Protein AF-A0A9D4ECA9-F1 (afdb_monomer)

Sequence (270 aa):
MLKNIEDVLLPEQITPADINNSLKQLLMSVNNKTAKPSSDHHESDVHDNELRKLNETIQVVRKEKQIRHSIQSQESDIKGILTDFMKSVSEQILELKYELKEHVKKTSAQMEELKDITCGLKKHHSLCCNDISSKMQDVAEESESVKTQMSVLNEELLKRFQSFTDSIKTQLSAITDHKKENHHSTQNKDQSSNNENTNDSSSVVSEIQKTPNKDQRSSQTVTRQTLIIGDSILKGINKSGLKTDVDVLTCPGKKLNEIQSNLSREIATK

pLDDT: mean 71.53, std 20.05, range [31.86, 96.69]

Radius of gyration: 63.11 Å; Cα contacts (8 Å, |Δi|>4): 39; chains: 1; bounding box: 116×64×186 Å

Solvent-accessible surface area (backbone atoms only — not comparable to full-atom values): 16676 Å² total; per-residue (Å²): 143,87,84,81,74,87,80,74,80,79,74,87,76,83,44,77,63,56,55,50,50,54,51,51,53,51,53,50,55,54,59,65,48,78,76,54,96,74,96,53,85,70,57,58,62,52,52,55,50,53,53,47,54,51,53,52,51,53,49,51,53,53,50,51,54,51,50,51,52,53,51,54,50,52,52,52,51,52,51,50,54,51,50,54,49,55,49,53,53,51,51,52,54,53,50,54,53,50,54,51,52,53,50,51,52,52,54,52,54,54,50,51,52,51,49,52,52,52,51,52,49,51,54,51,49,56,51,50,54,50,55,50,51,51,53,52,48,53,52,52,52,51,50,54,49,52,52,50,53,50,51,52,52,51,53,52,51,49,53,52,51,47,53,51,51,51,51,51,50,52,54,51,48,54,56,57,56,59,70,75,73,70,92,80,80,89,83,91,82,89,84,91,83,82,91,83,86,78,86,84,83,83,89,81,93,82,75,91,83,82,81,87,86,87,82,86,84,78,91,66,87,70,77,76,65,44,77,46,76,45,36,60,78,56,69,73,65,60,71,90,80,51,61,98,48,55,48,79,49,68,44,62,92,59,53,71,71,56,51,49,55,49,50,58,52,55,63,73,74,110

Foldseek 3Di:
DPDPPVPPDDDPDCDPVNLVVLVVVVVVVVVVPVVDDDDDPVVVVVVVVSVVVNVVVVVVVVVVVVVVVVVVVVVVVVVVVVVVVVVVVVVVVVVVVVVVVVVVVVVVVVVVVVVVVVVVVVVVVVVVVVVVVVVVVVVVVVVVVVVVVVVVVVVVVVVVVVVVVVVVVVVVVVVVVVVVPDDDDDDDDDDDDDDDDDDDDDDDDDDDDDDDDDDDDDPDPPLQQAEAEEEPVCVPVDCVPDDPSYHYDYDHPDDPVVVVVVVVVVVVVD

Secondary structure (DSSP, 8-state):
----STTS-------HHHHHHHHHHHHHHHHHHTTS----THHHHHHHHHHHHHHHHHHHHHHHHHHHHHHHHHHHHHHHHHHHHHHHHHHHHHHHHHHHHHHHHHHHHHHHHHHHHHHHHHHHHHHHHHHHHHHHHHHHHHHHHHHHHHHHHHHHHHHHHHHHHHHHHHHHHHHHHHTTS--------------------------------------------EEEEE-GGGGG--GGGS-TTEEEEE-TT--HHHHHHHHHHHHTT-

Organism: Dreissena polymorpha (NCBI:txid45954)

Structure (mmCIF, N/CA/C/O backbone):
data_AF-A0A9D4ECA9-F1
#
_entry.id   AF-A0A9D4ECA9-F1
#
loop_
_atom_site.group_PDB
_atom_site.id
_atom_site.type_symbol
_atom_site.label_atom_id
_atom_site.label_alt_id
_atom_site.label_comp_id
_atom_site.label_asym_id
_atom_site.label_entity_id
_atom_site.label_seq_id
_atom_site.pdbx_PDB_ins_code
_atom_site.Cartn_x
_atom_site.Cartn_y
_atom_site.Cartn_z
_atom_site.occupancy
_atom_site.B_iso_or_equiv
_atom_site.auth_seq_id
_atom_site.auth_comp_id
_atom_site.auth_asym_id
_atom_site.auth_atom_id
_atom_site.pdbx_PDB_model_num
ATOM 1 N N . MET A 1 1 ? 23.850 17.241 -18.148 1.00 37.25 1 MET A N 1
ATOM 2 C CA . MET A 1 1 ? 25.318 17.234 -18.335 1.00 37.25 1 MET A CA 1
ATOM 3 C C . MET A 1 1 ? 25.698 16.455 -19.603 1.00 37.25 1 MET A C 1
ATOM 5 O O . MET A 1 1 ? 26.448 15.498 -19.533 1.00 37.25 1 MET A O 1
ATOM 9 N N . LEU A 1 2 ? 25.179 16.853 -20.770 1.00 33.75 2 LEU A N 1
ATOM 10 C CA . LEU A 1 2 ? 25.482 16.238 -22.075 1.00 33.75 2 LEU A CA 1
ATOM 11 C C . LEU A 1 2 ? 25.689 17.363 -23.100 1.00 33.75 2 LEU A C 1
ATOM 13 O O . LEU A 1 2 ? 24.846 17.580 -23.961 1.00 33.75 2 LEU A O 1
ATOM 17 N N . LYS A 1 3 ? 26.737 18.174 -22.919 1.00 39.66 3 LYS A N 1
ATOM 18 C CA . LYS A 1 3 ? 27.060 19.272 -23.851 1.00 39.66 3 LYS A CA 1
ATOM 19 C C . LYS A 1 3 ? 28.503 19.293 -24.369 1.00 39.66 3 LYS A C 1
ATOM 21 O O . LYS A 1 3 ? 28.800 20.151 -25.177 1.00 39.66 3 LYS A O 1
ATOM 26 N N . ASN A 1 4 ? 29.370 18.350 -23.984 1.00 46.31 4 ASN A N 1
ATOM 27 C CA . ASN A 1 4 ? 30.813 18.458 -24.262 1.00 46.31 4 ASN A CA 1
ATOM 28 C C . ASN A 1 4 ? 31.424 17.210 -24.936 1.00 46.31 4 ASN A C 1
ATOM 30 O O . ASN A 1 4 ? 32.510 16.790 -24.553 1.00 46.31 4 ASN A O 1
ATOM 34 N N . ILE A 1 5 ? 30.742 16.585 -25.905 1.00 41.16 5 ILE A N 1
ATOM 35 C CA . ILE A 1 5 ? 31.336 15.491 -26.714 1.00 41.16 5 ILE A CA 1
ATOM 36 C C . ILE A 1 5 ? 31.587 15.920 -28.175 1.00 41.16 5 ILE A C 1
ATOM 38 O O . ILE A 1 5 ? 32.232 15.194 -28.918 1.00 41.16 5 ILE A O 1
ATOM 42 N N . GLU A 1 6 ? 31.173 17.119 -28.595 1.00 41.56 6 GLU A N 1
ATOM 43 C CA . GLU A 1 6 ? 31.450 17.605 -29.962 1.00 41.56 6 GLU A CA 1
ATOM 44 C C . GLU A 1 6 ? 32.871 18.172 -30.148 1.00 41.56 6 GLU A C 1
ATOM 46 O O . GLU A 1 6 ? 33.331 18.273 -31.280 1.00 41.56 6 GLU A O 1
ATOM 51 N N . ASP A 1 7 ? 33.611 18.445 -29.066 1.00 41.50 7 ASP A N 1
ATOM 52 C CA . ASP A 1 7 ? 34.921 19.121 -29.138 1.00 41.50 7 ASP A CA 1
ATOM 53 C C . ASP A 1 7 ? 36.144 18.190 -29.047 1.00 41.50 7 ASP A C 1
ATOM 55 O O . ASP A 1 7 ? 37.281 18.654 -28.942 1.00 41.50 7 ASP A O 1
ATOM 59 N N . VAL A 1 8 ? 35.963 16.867 -29.104 1.00 46.53 8 VAL A N 1
ATOM 60 C CA . VAL A 1 8 ? 37.098 15.930 -29.078 1.00 46.53 8 VAL A CA 1
ATOM 61 C C . VAL A 1 8 ? 37.392 15.414 -30.487 1.00 46.53 8 VAL A C 1
ATOM 63 O O . VAL A 1 8 ? 36.873 14.393 -30.921 1.00 46.53 8 VAL A O 1
ATOM 66 N N . LEU A 1 9 ? 38.314 16.128 -31.140 1.00 47.19 9 LEU A N 1
ATOM 67 C CA . LEU A 1 9 ? 39.194 15.668 -32.223 1.00 47.19 9 LEU A CA 1
ATOM 68 C C . LEU A 1 9 ? 38.518 15.297 -33.553 1.00 47.19 9 LEU A C 1
ATOM 70 O O . LEU A 1 9 ? 38.365 14.125 -33.893 1.00 47.19 9 LEU A O 1
ATOM 74 N N . LEU A 1 10 ? 38.291 16.304 -34.398 1.00 44.81 10 LEU A N 1
ATOM 75 C CA . LEU A 1 10 ? 38.355 16.106 -35.845 1.00 44.81 10 LEU A CA 1
ATOM 76 C C . LEU A 1 10 ? 39.687 16.689 -36.351 1.00 44.81 10 LEU A C 1
ATOM 78 O O . LEU A 1 10 ? 39.850 17.908 -36.303 1.00 44.81 10 LEU A O 1
ATOM 82 N N . PRO A 1 11 ? 40.659 15.872 -36.808 1.00 47.19 11 PRO A N 1
ATOM 83 C CA . PRO A 1 11 ? 41.730 16.395 -37.654 1.00 47.19 11 PRO A CA 1
ATOM 84 C C . PRO A 1 11 ? 41.100 17.056 -38.890 1.00 47.19 11 PRO A C 1
ATOM 86 O O . PRO A 1 11 ? 40.039 16.607 -39.332 1.00 47.19 11 PRO A O 1
ATOM 89 N N . GLU A 1 12 ? 41.718 18.124 -39.411 1.00 53.19 12 GLU A N 1
ATOM 90 C CA . GLU A 1 12 ? 41.262 18.837 -40.617 1.00 53.19 12 GLU A CA 1
ATOM 91 C C . GLU A 1 12 ? 40.792 17.836 -41.680 1.00 53.19 12 GLU A C 1
ATOM 93 O O . GLU A 1 12 ? 41.578 17.040 -42.199 1.00 53.19 12 GLU A O 1
ATOM 98 N N . GLN A 1 13 ? 39.483 17.824 -41.953 1.00 55.06 13 GLN A N 1
ATOM 99 C CA . GLN A 1 13 ? 38.905 16.923 -42.941 1.00 55.06 13 GLN A CA 1
ATOM 100 C C . GLN A 1 13 ? 39.405 17.345 -44.319 1.00 55.06 13 GLN A C 1
ATOM 102 O O . GLN A 1 13 ? 39.012 18.396 -44.822 1.00 55.06 13 GLN A O 1
ATOM 107 N N . ILE A 1 14 ? 40.229 16.505 -44.945 1.00 57.62 14 ILE A N 1
ATOM 108 C CA . ILE A 1 14 ? 40.553 16.636 -46.364 1.00 57.62 14 ILE A CA 1
ATOM 109 C C . ILE A 1 14 ? 39.245 16.434 -47.127 1.00 57.62 14 ILE A C 1
ATOM 111 O O . ILE A 1 14 ? 38.653 15.351 -47.121 1.00 57.62 14 ILE A O 1
ATOM 115 N N . THR A 1 15 ? 38.752 17.485 -47.771 1.00 68.00 15 THR A N 1
ATOM 116 C CA . THR A 1 15 ? 37.483 17.411 -48.484 1.00 68.00 15 THR A CA 1
ATOM 117 C C . THR A 1 15 ? 37.670 16.722 -49.841 1.00 68.00 15 THR A C 1
ATOM 119 O O . THR A 1 15 ? 38.749 16.767 -50.442 1.00 68.00 15 THR A O 1
ATOM 122 N N . PRO A 1 16 ? 36.609 16.126 -50.417 1.00 65.31 16 PRO A N 1
ATOM 123 C CA . PRO A 1 16 ? 36.640 15.664 -51.805 1.00 65.31 16 PRO A CA 1
ATOM 124 C C . PRO A 1 16 ? 37.035 16.768 -52.804 1.00 65.31 16 PRO A C 1
ATOM 126 O O . PRO A 1 16 ? 37.563 16.467 -53.875 1.00 65.31 16 PRO A O 1
ATOM 129 N N . ALA A 1 17 ? 36.796 18.039 -52.457 1.00 71.06 17 ALA A N 1
ATOM 130 C CA . ALA A 1 17 ? 37.211 19.188 -53.252 1.00 71.06 17 ALA A CA 1
ATOM 131 C C . ALA A 1 17 ? 38.733 19.400 -53.210 1.00 71.06 17 ALA A C 1
ATOM 133 O O . ALA A 1 17 ? 39.315 19.687 -54.255 1.00 71.06 17 ALA A O 1
ATOM 134 N N . ASP A 1 18 ? 39.380 19.177 -52.064 1.00 69.75 18 ASP A N 1
ATOM 135 C CA . ASP A 1 18 ? 40.839 19.284 -51.918 1.00 69.75 18 ASP A CA 1
ATOM 136 C C . ASP A 1 18 ? 41.555 18.230 -52.766 1.00 69.75 18 ASP A C 1
ATOM 138 O O . ASP A 1 18 ? 42.460 18.556 -53.531 1.00 69.75 18 ASP A O 1
ATOM 142 N N . ILE A 1 19 ? 41.063 16.986 -52.745 1.00 66.62 19 ILE A N 1
ATOM 143 C CA . ILE A 1 19 ? 41.585 15.897 -53.587 1.00 66.62 19 ILE A CA 1
ATOM 144 C C . ILE A 1 19 ? 41.421 16.237 -55.070 1.00 66.62 19 ILE A C 1
ATOM 146 O O . ILE A 1 19 ? 42.356 16.076 -55.853 1.00 66.62 19 ILE A O 1
ATOM 150 N N . ASN A 1 20 ? 40.241 16.720 -55.470 1.00 73.12 20 ASN A N 1
ATOM 151 C CA . ASN A 1 20 ? 39.958 17.075 -56.860 1.00 73.12 20 ASN A CA 1
ATOM 152 C C . ASN A 1 20 ? 40.825 18.256 -57.332 1.00 73.12 20 ASN A C 1
ATOM 154 O O . ASN A 1 20 ? 41.311 18.260 -58.462 1.00 73.12 20 ASN A O 1
ATOM 158 N N . ASN A 1 21 ? 41.078 19.232 -56.458 1.00 76.69 21 ASN A N 1
ATOM 159 C CA . ASN A 1 21 ? 41.967 20.352 -56.745 1.00 76.69 21 ASN A CA 1
ATOM 160 C C . ASN A 1 21 ? 43.426 19.899 -56.888 1.00 76.69 21 ASN A C 1
ATOM 162 O O . ASN A 1 21 ? 44.071 20.288 -57.863 1.00 76.69 21 ASN A O 1
ATOM 166 N N . SER A 1 22 ? 43.927 19.023 -56.010 1.00 73.31 22 SER A N 1
ATOM 167 C CA . SER A 1 22 ? 45.265 18.430 -56.154 1.00 73.31 22 SER A CA 1
ATOM 168 C C . SER A 1 22 ? 45.400 17.609 -57.444 1.00 73.31 22 SER A C 1
ATOM 170 O O . SER A 1 22 ? 46.413 17.707 -58.133 1.00 73.31 22 SER A O 1
ATOM 172 N N . LEU A 1 23 ? 44.360 16.858 -57.831 1.00 71.69 23 LEU A N 1
ATOM 173 C CA . LEU A 1 23 ? 44.335 16.080 -59.077 1.00 71.69 23 LEU A CA 1
ATOM 174 C C . LEU A 1 23 ? 44.341 16.980 -60.319 1.00 71.69 23 LEU A C 1
ATOM 176 O O . LEU A 1 23 ? 45.074 16.713 -61.271 1.00 71.69 23 LEU A O 1
ATOM 180 N N . LYS A 1 24 ? 43.568 18.074 -60.302 1.00 76.25 24 LYS A N 1
ATOM 181 C CA . LYS A 1 24 ? 43.560 19.078 -61.377 1.00 76.25 24 LYS A CA 1
ATOM 182 C C . LYS A 1 24 ? 44.907 19.780 -61.516 1.00 76.25 24 LYS A C 1
ATOM 184 O O . LYS A 1 24 ? 45.368 19.956 -62.640 1.00 76.25 24 LYS A O 1
ATOM 189 N N . GLN A 1 25 ? 45.543 20.157 -60.406 1.00 74.62 25 GLN A N 1
ATOM 190 C CA . GLN A 1 25 ? 46.870 20.780 -60.428 1.00 74.62 25 GLN A CA 1
ATOM 191 C C . GLN A 1 25 ? 47.927 19.835 -61.012 1.00 74.62 25 GLN A C 1
ATOM 193 O O . GLN A 1 25 ? 48.712 20.256 -61.860 1.00 74.62 25 GLN A O 1
ATOM 198 N N . LEU A 1 26 ? 47.894 18.551 -60.642 1.00 69.25 26 LEU A N 1
ATOM 199 C CA . LEU A 1 26 ? 48.799 17.541 -61.191 1.00 69.25 26 LEU A CA 1
ATOM 200 C C . LEU A 1 26 ? 48.569 17.322 -62.697 1.00 69.25 26 LEU A C 1
ATOM 202 O O . LEU A 1 26 ? 49.517 17.352 -63.477 1.00 69.25 26 LEU A O 1
ATOM 206 N N . LEU A 1 27 ? 47.311 17.181 -63.129 1.00 73.06 27 LEU A N 1
ATOM 207 C CA . LEU A 1 27 ? 46.951 17.048 -64.547 1.00 73.06 27 LEU A CA 1
ATOM 208 C C . LEU A 1 27 ? 47.387 18.262 -65.377 1.00 73.06 27 LEU A C 1
ATOM 210 O O . LEU A 1 27 ? 47.859 18.100 -66.501 1.00 73.06 27 LEU A O 1
ATOM 214 N N . MET A 1 28 ? 47.266 19.474 -64.829 1.00 71.06 28 MET A N 1
ATOM 215 C CA . MET A 1 28 ? 47.750 20.688 -65.491 1.00 71.06 28 MET A CA 1
ATOM 216 C C . MET A 1 28 ? 49.280 20.762 -65.548 1.00 71.06 28 MET A C 1
ATOM 218 O O . MET A 1 28 ? 49.817 21.197 -66.566 1.00 71.06 28 MET A O 1
ATOM 222 N N . SER A 1 29 ? 49.983 20.302 -64.508 1.00 67.88 29 SER A N 1
ATOM 223 C CA . SER A 1 29 ? 51.452 20.203 -64.496 1.00 67.88 29 SER A CA 1
ATOM 224 C C . SER A 1 29 ? 51.962 19.245 -65.582 1.00 67.88 29 SER A C 1
ATOM 226 O O . SER A 1 29 ? 52.847 19.600 -66.363 1.00 67.88 29 SER A O 1
ATOM 228 N N . VAL A 1 30 ? 51.333 18.070 -65.707 1.00 62.78 30 VAL A N 1
ATOM 229 C CA . VAL A 1 30 ? 51.677 17.059 -66.722 1.00 62.78 30 VAL A CA 1
ATOM 230 C C . VAL A 1 30 ? 51.367 17.558 -68.141 1.00 62.78 30 VAL A C 1
ATOM 232 O O . VAL A 1 30 ? 52.229 17.475 -69.016 1.00 62.78 30 VAL A O 1
ATOM 235 N N . ASN A 1 31 ? 50.190 18.157 -68.372 1.00 60.16 31 ASN A N 1
ATOM 236 C CA . ASN A 1 31 ? 49.808 18.662 -69.700 1.00 60.16 31 ASN A CA 1
ATOM 237 C C . ASN A 1 31 ? 50.658 19.855 -70.177 1.00 60.16 31 ASN A C 1
ATOM 239 O O . ASN A 1 31 ? 50.907 19.986 -71.377 1.00 60.16 31 ASN A O 1
ATOM 243 N N . ASN A 1 32 ? 51.128 20.720 -69.272 1.00 56.53 32 ASN A N 1
ATOM 244 C CA . ASN A 1 32 ? 51.963 21.868 -69.645 1.00 56.53 32 ASN A CA 1
ATOM 245 C C . ASN A 1 32 ? 53.391 21.471 -70.062 1.00 56.53 32 ASN A C 1
ATOM 247 O O . ASN A 1 32 ? 54.019 22.208 -70.823 1.00 56.53 32 ASN A O 1
ATOM 251 N N . LYS A 1 33 ? 53.904 20.314 -69.620 1.00 51.75 33 LYS A N 1
ATOM 252 C CA . LYS A 1 33 ? 55.248 19.831 -69.990 1.00 51.75 33 LYS A CA 1
ATOM 253 C C . LYS A 1 33 ? 55.274 18.922 -71.220 1.00 51.75 33 LYS A C 1
ATOM 255 O O . LYS A 1 33 ? 56.268 18.918 -71.937 1.00 51.75 33 LYS A O 1
ATOM 260 N N . THR A 1 34 ? 54.168 18.264 -71.579 1.00 51.19 34 THR A N 1
ATOM 261 C CA . THR A 1 34 ? 54.048 17.560 -72.877 1.00 51.19 34 THR A CA 1
ATOM 262 C C . THR A 1 34 ? 54.131 18.485 -74.100 1.00 51.19 34 THR A C 1
ATOM 264 O O . THR A 1 34 ? 54.261 18.007 -75.224 1.00 51.19 34 THR A O 1
ATOM 267 N N . ALA A 1 35 ? 54.097 19.808 -73.903 1.00 53.78 35 ALA A N 1
ATOM 268 C CA . ALA A 1 35 ? 54.248 20.804 -74.962 1.00 53.78 35 ALA A CA 1
ATOM 269 C C . ALA A 1 35 ? 55.712 21.212 -75.260 1.00 53.78 35 ALA A C 1
ATOM 271 O O . ALA A 1 35 ? 55.937 21.951 -76.220 1.00 53.78 35 ALA A O 1
ATOM 272 N N . LYS A 1 36 ? 56.718 20.748 -74.494 1.00 52.00 36 LYS A N 1
ATOM 273 C CA . LYS A 1 36 ? 58.150 20.979 -74.782 1.00 52.00 36 LYS A CA 1
ATOM 274 C C . LYS A 1 36 ? 59.016 19.813 -74.278 1.00 52.00 36 LYS A C 1
ATOM 276 O O . LYS A 1 36 ? 59.111 19.637 -73.069 1.00 52.00 36 LYS A O 1
ATOM 281 N N . PRO A 1 37 ? 59.701 19.055 -75.153 1.00 47.66 37 PRO A N 1
ATOM 282 C CA . PRO A 1 37 ? 60.640 18.037 -74.706 1.00 47.66 37 PRO A CA 1
ATOM 283 C C . PRO A 1 37 ? 61.961 18.706 -74.296 1.00 47.66 37 PRO A C 1
ATOM 285 O O . PRO A 1 37 ? 62.721 19.153 -75.155 1.00 47.66 37 PRO A O 1
ATOM 288 N N . SER A 1 38 ? 62.236 18.798 -72.994 1.00 50.81 38 SER A N 1
ATOM 289 C CA . SER A 1 38 ? 63.584 19.050 -72.466 1.00 50.81 38 SER A CA 1
ATOM 290 C C . SER A 1 38 ? 64.225 17.733 -72.040 1.00 50.81 38 SER A C 1
ATOM 292 O O . SER A 1 38 ? 63.622 16.936 -71.331 1.00 50.81 38 SER A O 1
ATOM 294 N N . SER A 1 39 ? 65.448 17.485 -72.508 1.00 52.16 39 SER A N 1
ATOM 295 C CA . SER A 1 39 ? 66.217 16.276 -72.220 1.00 52.16 39 SER A C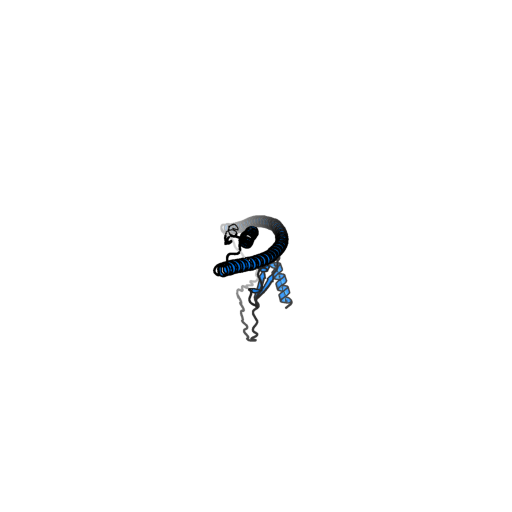A 1
ATOM 296 C C . SER A 1 39 ? 67.063 16.448 -70.954 1.00 52.16 39 SER A C 1
ATOM 298 O O . SER A 1 39 ? 68.275 16.604 -71.057 1.00 52.16 39 SER A O 1
ATOM 300 N N . ASP A 1 40 ? 66.457 16.411 -69.768 1.00 51.38 40 ASP A N 1
ATOM 301 C CA . ASP A 1 40 ? 67.217 16.407 -68.511 1.00 51.38 40 ASP A CA 1
ATOM 302 C C . ASP A 1 40 ? 66.790 15.243 -67.608 1.00 51.38 40 ASP A C 1
ATOM 304 O O . ASP A 1 40 ? 65.628 15.104 -67.225 1.00 51.38 40 ASP A O 1
ATOM 308 N N . HIS A 1 41 ? 67.759 14.408 -67.216 1.00 54.88 41 HIS A N 1
ATOM 309 C CA . HIS A 1 41 ? 67.579 13.279 -66.291 1.00 54.88 41 HIS A CA 1
ATOM 310 C C . HIS A 1 41 ? 67.067 13.680 -64.890 1.00 54.88 41 HIS A C 1
ATOM 312 O O . HIS A 1 41 ? 66.699 12.807 -64.114 1.00 54.88 41 HIS A O 1
ATOM 318 N N . HIS A 1 42 ? 66.969 14.976 -64.578 1.00 52.94 42 HIS A N 1
ATOM 319 C CA . HIS A 1 42 ? 66.373 15.481 -63.339 1.00 52.94 42 HIS A CA 1
ATOM 320 C C . HIS A 1 42 ? 64.834 15.514 -63.331 1.00 52.94 42 HIS A C 1
ATOM 322 O O . HIS A 1 42 ? 64.248 15.648 -62.258 1.00 52.94 42 HIS A O 1
ATOM 328 N N . GLU A 1 43 ? 64.151 15.379 -64.475 1.00 52.88 43 GLU A N 1
ATOM 329 C CA . GLU A 1 43 ? 62.677 15.412 -64.500 1.00 52.88 43 GLU A CA 1
ATOM 330 C C . GLU A 1 43 ? 62.030 14.085 -64.065 1.00 52.88 43 GLU A C 1
ATOM 332 O O . GLU A 1 43 ? 60.930 14.100 -63.512 1.00 52.88 43 GLU A O 1
ATOM 337 N N . SER A 1 44 ? 62.727 12.951 -64.216 1.00 58.72 44 SER A N 1
ATOM 338 C CA . SER A 1 44 ? 62.225 11.632 -63.790 1.00 58.72 44 SER A CA 1
ATOM 339 C C . SER A 1 44 ? 62.059 11.542 -62.268 1.00 58.72 44 SER A C 1
ATOM 341 O O . SER A 1 44 ? 61.013 11.113 -61.785 1.00 58.72 44 SER A O 1
ATOM 343 N N . ASP A 1 45 ? 63.042 12.034 -61.506 1.00 61.34 45 ASP A N 1
ATOM 344 C CA . ASP A 1 45 ? 63.029 11.981 -60.036 1.00 61.34 45 ASP A CA 1
ATOM 345 C C . ASP A 1 45 ? 61.918 12.850 -59.422 1.00 61.34 45 ASP A C 1
ATOM 347 O O . ASP A 1 45 ? 61.364 12.530 -58.366 1.00 61.34 45 ASP A O 1
ATOM 351 N N . VAL A 1 46 ? 61.563 13.956 -60.086 1.00 66.75 46 VAL A N 1
ATOM 352 C CA . VAL A 1 46 ? 60.470 14.838 -59.653 1.00 66.75 46 VAL A CA 1
ATOM 353 C C . VAL A 1 46 ? 59.116 14.164 -59.880 1.00 66.75 46 VAL A C 1
ATOM 355 O O . VAL A 1 46 ? 58.275 14.184 -58.981 1.00 66.75 46 VAL A O 1
ATOM 358 N N . HIS A 1 47 ? 58.923 13.507 -61.027 1.00 65.88 47 HIS A N 1
ATOM 359 C CA . HIS A 1 47 ? 57.695 12.765 -61.321 1.00 65.88 47 HIS A CA 1
ATOM 360 C C . HIS A 1 47 ? 57.504 11.554 -60.402 1.00 65.88 47 HIS A C 1
ATOM 362 O O . HIS A 1 47 ? 56.400 11.342 -59.896 1.00 65.88 47 HIS A O 1
ATOM 368 N N . ASP A 1 48 ? 58.573 10.817 -60.098 1.00 74.75 48 ASP A N 1
ATOM 369 C CA . ASP A 1 48 ? 58.518 9.702 -59.149 1.00 74.75 48 ASP A CA 1
ATOM 370 C C . ASP A 1 48 ? 58.185 10.172 -57.722 1.00 74.75 48 ASP A C 1
ATOM 372 O O . ASP A 1 48 ? 57.472 9.488 -56.979 1.00 74.75 48 ASP A O 1
ATOM 376 N N . ASN A 1 49 ? 58.637 11.368 -57.333 1.00 80.25 49 ASN A N 1
ATOM 377 C CA . ASN A 1 49 ? 58.305 11.969 -56.042 1.00 80.25 49 ASN A CA 1
ATOM 378 C C . ASN A 1 49 ? 56.845 12.465 -55.976 1.00 80.25 49 ASN A C 1
ATOM 380 O O . ASN A 1 49 ? 56.174 12.270 -54.962 1.00 80.25 49 ASN A O 1
ATOM 384 N N . GLU A 1 50 ? 56.320 13.073 -57.044 1.00 79.88 50 GLU A N 1
ATOM 385 C CA . GLU A 1 50 ? 54.906 13.476 -57.129 1.00 79.88 50 GLU A CA 1
ATOM 386 C C . GLU A 1 50 ? 53.963 12.264 -57.122 1.00 79.88 50 GLU A C 1
ATOM 388 O O . GLU A 1 50 ? 52.964 12.260 -56.396 1.00 79.88 50 GLU A O 1
ATOM 393 N N . LEU A 1 51 ? 54.312 11.197 -57.851 1.00 80.12 51 LEU A N 1
ATOM 394 C CA . LEU A 1 51 ? 53.574 9.930 -57.840 1.00 80.12 51 LEU A CA 1
ATOM 395 C C . LEU A 1 51 ? 53.583 9.274 -56.455 1.00 80.12 51 LEU A C 1
ATOM 397 O O . LEU A 1 51 ? 52.549 8.773 -56.003 1.00 80.12 51 LEU A O 1
ATOM 401 N N . ARG A 1 52 ? 54.718 9.317 -55.745 1.00 81.50 52 ARG A N 1
ATOM 402 C CA . ARG A 1 52 ? 54.821 8.823 -54.364 1.00 81.50 52 ARG A CA 1
ATOM 403 C C . ARG A 1 52 ? 53.897 9.593 -53.420 1.00 81.50 52 ARG A C 1
ATOM 405 O O . ARG A 1 52 ? 53.108 8.966 -52.716 1.00 81.50 52 ARG A O 1
ATOM 412 N N . LYS A 1 53 ? 53.920 10.929 -53.469 1.00 81.00 53 LYS A N 1
ATOM 413 C CA . LYS A 1 53 ? 53.042 11.794 -52.659 1.00 81.00 53 LYS A CA 1
ATOM 414 C C . LYS A 1 53 ? 51.559 11.578 -52.964 1.00 81.00 53 LYS A C 1
ATOM 416 O O . LYS A 1 53 ? 50.734 11.551 -52.048 1.00 81.00 53 LYS A O 1
ATOM 421 N N . LEU A 1 54 ? 51.203 11.385 -54.235 1.00 81.25 54 LEU A N 1
ATOM 422 C CA . LEU A 1 54 ? 49.831 11.062 -54.627 1.00 81.25 54 LEU A CA 1
ATOM 423 C C . LEU A 1 54 ? 49.398 9.706 -54.054 1.00 81.25 54 LEU A C 1
ATOM 425 O O . LEU A 1 54 ? 48.301 9.593 -53.508 1.00 81.25 54 LEU A O 1
ATOM 429 N N . ASN A 1 55 ? 50.258 8.688 -54.129 1.00 82.00 55 ASN A N 1
ATOM 430 C CA . ASN A 1 55 ? 49.965 7.370 -53.572 1.00 82.00 55 ASN A CA 1
ATOM 431 C C . ASN A 1 55 ? 49.815 7.412 -52.039 1.00 82.00 55 ASN A C 1
ATOM 433 O O . ASN A 1 55 ? 48.884 6.815 -51.501 1.00 82.00 55 ASN A O 1
ATOM 437 N N . GLU A 1 56 ? 50.670 8.163 -51.339 1.00 83.06 56 GLU A N 1
ATOM 438 C CA . GLU A 1 56 ? 50.550 8.410 -49.893 1.00 83.06 56 GLU A CA 1
ATOM 439 C C . GLU A 1 56 ? 49.221 9.098 -49.549 1.00 83.06 56 GLU A C 1
ATOM 441 O O . GLU A 1 56 ? 48.495 8.635 -48.666 1.00 83.06 56 GLU A O 1
ATOM 446 N N . THR A 1 57 ? 48.837 10.126 -50.311 1.00 83.81 57 THR A N 1
ATOM 447 C CA . THR A 1 57 ? 47.554 10.830 -50.144 1.00 83.81 57 THR A CA 1
ATOM 448 C C . THR A 1 57 ? 46.367 9.885 -50.352 1.00 83.81 57 THR A C 1
ATOM 450 O O . THR A 1 57 ? 45.453 9.833 -49.529 1.00 83.81 57 THR A O 1
ATOM 453 N N . ILE A 1 58 ? 46.393 9.064 -51.407 1.00 83.12 58 ILE A N 1
ATOM 454 C CA . ILE A 1 58 ? 45.353 8.059 -51.675 1.00 83.12 58 ILE A CA 1
ATOM 455 C C . ILE A 1 58 ? 45.253 7.051 -50.522 1.00 83.12 58 ILE A C 1
ATOM 457 O O . ILE A 1 58 ? 44.146 6.651 -50.151 1.00 83.12 58 ILE A O 1
ATOM 461 N N . GLN A 1 59 ? 46.378 6.629 -49.935 1.00 85.62 59 GLN A N 1
ATOM 462 C CA . GLN A 1 59 ? 46.358 5.724 -48.785 1.00 85.62 59 GLN A CA 1
ATOM 463 C C . GLN A 1 59 ? 45.747 6.366 -47.538 1.00 85.62 59 GLN A C 1
ATOM 465 O O . GLN A 1 59 ? 44.963 5.702 -46.856 1.00 85.62 59 GLN A O 1
ATOM 470 N N . VAL A 1 60 ? 46.055 7.635 -47.256 1.00 87.06 60 VAL A N 1
ATOM 471 C CA . VAL A 1 60 ? 45.437 8.382 -46.147 1.00 87.06 60 VAL A CA 1
ATOM 472 C C . VAL A 1 60 ? 43.922 8.450 -46.335 1.00 87.06 60 VAL A C 1
ATOM 474 O O . VAL A 1 60 ? 43.185 8.050 -45.437 1.00 87.06 60 VAL A O 1
ATOM 477 N N . VAL A 1 61 ? 43.450 8.819 -47.529 1.00 85.50 61 VAL A N 1
ATOM 478 C CA . VAL A 1 61 ? 42.011 8.892 -47.844 1.00 85.50 61 VAL A CA 1
ATOM 479 C C . VAL A 1 61 ? 41.325 7.528 -47.699 1.00 85.50 61 VAL A C 1
ATOM 481 O O . VAL A 1 61 ? 40.215 7.432 -47.170 1.00 85.50 61 VAL A O 1
ATOM 484 N N . ARG A 1 62 ? 41.977 6.435 -48.124 1.00 83.44 62 ARG A N 1
ATOM 485 C CA . ARG A 1 62 ? 41.446 5.071 -47.934 1.00 83.44 62 ARG A CA 1
ATOM 486 C C . ARG A 1 62 ? 41.312 4.712 -46.455 1.00 83.44 62 ARG A C 1
ATOM 488 O O . ARG A 1 62 ? 40.279 4.163 -46.072 1.00 83.44 62 ARG A O 1
ATOM 495 N N . LYS A 1 63 ? 42.320 5.028 -45.636 1.00 88.94 63 LYS A N 1
ATOM 496 C CA . LYS A 1 63 ? 42.278 4.802 -44.183 1.00 88.94 63 LYS A CA 1
ATOM 497 C C . LYS A 1 63 ? 41.196 5.652 -43.518 1.00 88.94 63 LYS A C 1
ATOM 499 O O . LYS A 1 63 ? 40.431 5.123 -42.721 1.00 88.94 63 LYS A O 1
ATOM 504 N N . GLU A 1 64 ? 41.062 6.922 -43.892 1.00 88.38 64 GLU A N 1
ATOM 505 C CA . GLU A 1 64 ? 40.014 7.799 -43.358 1.00 88.38 64 GLU A CA 1
ATOM 506 C C . GLU A 1 64 ? 38.612 7.269 -43.691 1.00 88.38 64 GLU A C 1
ATOM 508 O O . GLU A 1 64 ? 37.743 7.204 -42.821 1.00 88.38 64 GLU A O 1
ATOM 513 N N . LYS A 1 65 ? 38.396 6.791 -44.925 1.00 88.00 65 LYS A N 1
ATOM 514 C CA . LYS A 1 65 ? 37.129 6.158 -45.319 1.00 88.00 65 LYS A CA 1
ATOM 515 C C . LYS A 1 65 ? 36.818 4.915 -44.478 1.00 88.00 65 LYS A C 1
ATOM 517 O O . LYS A 1 65 ? 35.666 4.716 -44.094 1.00 88.00 65 LYS A O 1
ATOM 522 N N . GLN A 1 66 ? 37.822 4.087 -44.184 1.00 87.88 66 GLN A N 1
ATOM 523 C CA . GLN A 1 66 ? 37.658 2.912 -43.318 1.00 87.88 66 GLN A CA 1
ATOM 524 C C . GLN A 1 66 ? 37.307 3.309 -41.880 1.00 87.88 66 GLN A C 1
ATOM 526 O O . GLN A 1 66 ? 36.369 2.751 -41.314 1.00 87.88 66 GLN A O 1
ATOM 531 N N . ILE A 1 67 ? 37.999 4.305 -41.315 1.00 87.94 67 ILE A N 1
ATOM 532 C CA . ILE A 1 67 ? 37.714 4.831 -39.972 1.00 87.94 67 ILE A CA 1
ATOM 533 C C . ILE A 1 67 ? 36.283 5.372 -39.908 1.00 87.94 67 ILE A C 1
ATOM 535 O O . ILE A 1 67 ? 35.534 5.012 -39.004 1.00 87.94 67 ILE A O 1
ATOM 539 N N . ARG A 1 68 ? 35.861 6.163 -40.901 1.00 87.75 68 ARG A N 1
ATOM 540 C CA . ARG A 1 68 ? 34.505 6.723 -40.970 1.00 87.75 68 ARG A CA 1
ATOM 541 C C . ARG A 1 68 ? 33.430 5.636 -41.000 1.00 87.75 68 ARG A C 1
ATOM 543 O O . ARG A 1 68 ? 32.452 5.735 -40.268 1.00 87.75 68 ARG A O 1
ATOM 550 N N . HIS A 1 69 ? 33.622 4.585 -41.799 1.00 88.75 69 HIS A N 1
ATOM 551 C CA . HIS A 1 69 ? 32.706 3.441 -41.805 1.00 88.75 69 HIS A CA 1
ATOM 552 C C . HIS A 1 69 ? 32.687 2.698 -40.463 1.00 88.75 69 HIS A C 1
ATOM 554 O O . HIS A 1 69 ? 31.614 2.320 -39.999 1.00 88.75 69 HIS A O 1
ATOM 560 N N . SER A 1 70 ? 33.844 2.528 -39.815 1.00 91.94 70 SER A N 1
ATOM 561 C CA . SER A 1 70 ? 33.924 1.910 -38.487 1.00 91.94 70 SER A CA 1
ATOM 562 C C . SER A 1 70 ? 33.165 2.721 -37.432 1.00 91.94 70 SER A C 1
ATOM 564 O O . SER A 1 70 ? 32.417 2.139 -36.651 1.00 91.94 70 SER A O 1
ATOM 566 N N . ILE A 1 71 ? 33.311 4.052 -37.432 1.00 89.25 71 ILE A N 1
ATOM 567 C CA . ILE A 1 71 ? 32.590 4.952 -36.517 1.00 89.25 71 ILE A CA 1
ATOM 568 C C . ILE A 1 71 ? 31.081 4.855 -36.759 1.00 89.25 71 ILE A C 1
ATOM 570 O O . ILE A 1 71 ? 30.325 4.660 -35.815 1.00 89.25 71 ILE A O 1
ATOM 574 N N . GLN A 1 72 ? 30.633 4.904 -38.017 1.00 88.44 72 GLN A N 1
ATOM 575 C CA . GLN A 1 72 ? 29.210 4.777 -38.354 1.00 88.44 72 GLN A CA 1
ATOM 576 C C . GLN A 1 72 ? 28.609 3.441 -37.898 1.00 88.44 72 GLN A C 1
ATOM 578 O O . GLN A 1 72 ? 27.476 3.409 -37.418 1.00 88.44 72 GLN A O 1
ATOM 583 N N . SER A 1 73 ? 29.362 2.343 -38.027 1.00 91.62 73 SER A N 1
ATOM 584 C CA . SER A 1 73 ? 28.938 1.036 -37.515 1.00 91.62 73 SER A CA 1
ATOM 585 C C . SER A 1 73 ? 28.774 1.070 -35.996 1.00 91.62 73 SER A C 1
ATOM 587 O O . SER A 1 73 ? 27.721 0.697 -35.487 1.00 91.62 73 SER A O 1
ATOM 589 N N . GLN A 1 74 ? 29.771 1.592 -35.276 1.00 92.06 74 GLN A N 1
ATOM 590 C CA . GLN A 1 74 ? 29.727 1.703 -33.815 1.00 92.06 74 GLN A CA 1
ATOM 591 C C . GLN A 1 74 ? 28.592 2.616 -33.332 1.00 92.06 74 GLN A C 1
ATOM 593 O O . GLN A 1 74 ? 27.929 2.303 -32.348 1.00 92.06 74 GLN A O 1
ATOM 598 N N . GLU A 1 75 ? 28.318 3.720 -34.029 1.00 89.88 75 GLU A N 1
ATOM 599 C CA . GLU A 1 75 ? 27.174 4.586 -33.728 1.00 89.88 75 GLU A CA 1
ATOM 600 C C . GLU A 1 75 ? 25.840 3.850 -33.874 1.00 89.88 75 GLU A C 1
ATOM 602 O O . GLU A 1 75 ? 24.931 4.061 -33.069 1.00 89.88 75 GLU A O 1
ATOM 607 N N . SER A 1 76 ? 25.707 2.997 -34.894 1.00 90.06 76 SER A N 1
ATOM 608 C CA . SER A 1 76 ? 24.516 2.168 -35.081 1.00 90.06 76 SER A CA 1
ATOM 609 C C . SER A 1 76 ? 24.352 1.171 -33.934 1.00 90.06 76 SER A C 1
ATOM 611 O O . SER A 1 76 ? 23.257 1.058 -33.379 1.00 90.06 76 SER A O 1
ATOM 613 N N . ASP A 1 77 ? 25.436 0.507 -33.530 1.00 90.44 77 ASP A N 1
ATOM 614 C CA . ASP A 1 77 ? 25.426 -0.454 -32.422 1.00 90.44 77 ASP A CA 1
ATOM 615 C C . ASP A 1 77 ? 25.051 0.225 -31.095 1.00 90.44 77 ASP A C 1
ATOM 617 O O 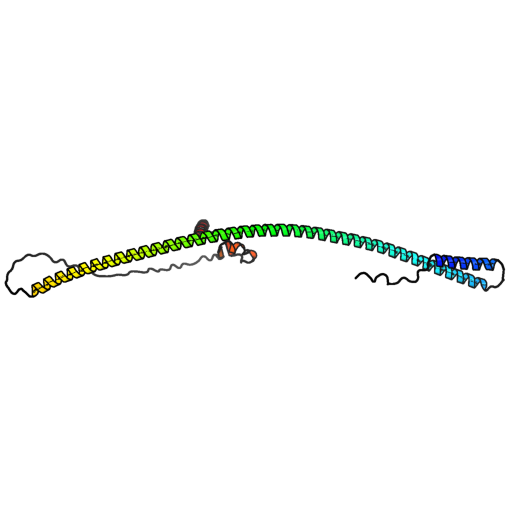. ASP A 1 77 ? 24.174 -0.248 -30.370 1.00 90.44 77 ASP A O 1
ATOM 621 N N . ILE A 1 78 ? 25.643 1.390 -30.803 1.00 92.31 78 ILE A N 1
ATOM 622 C CA . ILE A 1 78 ? 25.334 2.184 -29.604 1.00 92.31 78 ILE A CA 1
ATOM 623 C C . ILE A 1 78 ? 23.866 2.629 -29.606 1.00 92.31 78 ILE A C 1
ATOM 625 O O . ILE A 1 78 ? 23.202 2.549 -28.571 1.00 92.31 78 ILE A O 1
ATOM 629 N N . LYS A 1 79 ? 23.332 3.073 -30.753 1.00 92.81 79 LYS A N 1
ATOM 630 C CA . LYS A 1 79 ? 21.911 3.440 -30.882 1.00 92.81 79 LYS A CA 1
ATOM 631 C C . LYS A 1 79 ? 20.990 2.248 -30.622 1.00 92.81 79 LYS A C 1
ATOM 633 O O . LYS A 1 79 ? 19.966 2.424 -29.959 1.00 92.81 79 LYS A O 1
ATOM 638 N N . GLY A 1 80 ? 21.354 1.057 -31.099 1.00 93.19 80 GLY A N 1
ATOM 639 C CA . GLY A 1 80 ? 20.630 -0.186 -30.821 1.00 93.19 80 GLY A CA 1
ATOM 640 C C . GLY A 1 80 ? 20.591 -0.497 -29.326 1.00 93.19 80 GLY A C 1
ATOM 641 O O . GLY A 1 80 ? 19.512 -0.566 -28.741 1.00 93.19 80 GLY A O 1
ATOM 642 N N . ILE A 1 81 ? 21.763 -0.550 -28.685 1.00 93.44 81 ILE A N 1
ATOM 643 C CA . ILE A 1 81 ? 21.890 -0.817 -27.242 1.00 93.44 81 ILE A CA 1
ATOM 644 C C . ILE A 1 81 ? 21.097 0.203 -26.417 1.00 93.44 81 ILE A C 1
ATOM 646 O O . ILE A 1 81 ? 20.383 -0.171 -25.487 1.00 93.44 81 ILE A O 1
ATOM 650 N N . LEU A 1 82 ? 21.198 1.493 -26.750 1.00 91.44 82 LEU A N 1
ATOM 651 C CA . LEU A 1 82 ? 20.475 2.542 -26.035 1.00 91.44 82 LEU A CA 1
ATOM 652 C C . LEU A 1 82 ? 18.957 2.379 -26.180 1.00 91.44 82 LEU A C 1
ATOM 654 O O . LEU A 1 82 ? 18.225 2.581 -25.213 1.00 91.44 82 LEU A O 1
ATOM 658 N N . THR A 1 83 ? 18.484 1.992 -27.365 1.00 92.38 83 THR A N 1
ATOM 659 C CA . THR A 1 83 ? 17.058 1.746 -27.620 1.00 92.38 83 THR A CA 1
ATOM 660 C C . THR A 1 83 ? 16.547 0.579 -26.778 1.00 92.38 83 THR A C 1
ATOM 662 O O . THR A 1 83 ? 15.529 0.718 -26.096 1.00 92.38 83 THR A O 1
ATOM 665 N N . ASP A 1 84 ? 17.279 -0.535 -26.755 1.00 92.62 84 ASP A N 1
ATOM 666 C CA . ASP A 1 84 ? 16.913 -1.719 -25.973 1.00 92.62 84 ASP A CA 1
ATOM 667 C C . ASP A 1 84 ? 16.947 -1.442 -24.465 1.00 92.62 84 ASP A C 1
ATOM 669 O O . ASP A 1 84 ? 16.033 -1.833 -23.735 1.00 92.62 84 ASP A O 1
ATOM 673 N N . PHE A 1 85 ? 17.950 -0.696 -23.994 1.00 94.00 85 PHE A N 1
ATOM 674 C CA . PHE A 1 85 ? 18.035 -0.266 -22.600 1.00 94.00 85 PHE A CA 1
ATOM 675 C C . PHE A 1 85 ? 16.842 0.612 -22.204 1.00 94.00 85 PHE A C 1
ATOM 677 O O . PHE A 1 85 ? 16.176 0.338 -21.205 1.00 94.00 85 PHE A O 1
ATOM 684 N N . MET A 1 86 ? 16.530 1.640 -22.999 1.00 93.56 86 MET A N 1
ATOM 685 C CA . MET A 1 86 ? 15.405 2.540 -22.722 1.00 93.56 86 MET A CA 1
ATOM 686 C C . MET A 1 86 ? 14.064 1.802 -22.739 1.00 93.56 86 MET A C 1
ATOM 688 O O . MET A 1 86 ? 13.185 2.105 -21.926 1.00 93.56 86 MET A O 1
ATOM 692 N N . LYS A 1 87 ? 13.909 0.809 -23.622 1.00 93.50 87 LYS A N 1
ATOM 693 C CA . LYS A 1 87 ? 12.735 -0.065 -23.653 1.00 93.50 87 LYS A CA 1
ATOM 694 C C . LYS A 1 87 ? 12.629 -0.904 -22.377 1.00 93.50 87 LYS A C 1
ATOM 696 O O . LYS A 1 87 ? 11.590 -0.857 -21.724 1.00 93.50 87 LYS A O 1
ATOM 701 N N . SER A 1 88 ? 13.708 -1.578 -21.978 1.00 95.38 88 SER A N 1
ATOM 702 C CA . SER A 1 88 ? 13.754 -2.396 -20.757 1.00 95.38 88 SER A CA 1
ATOM 703 C C . SER A 1 88 ? 1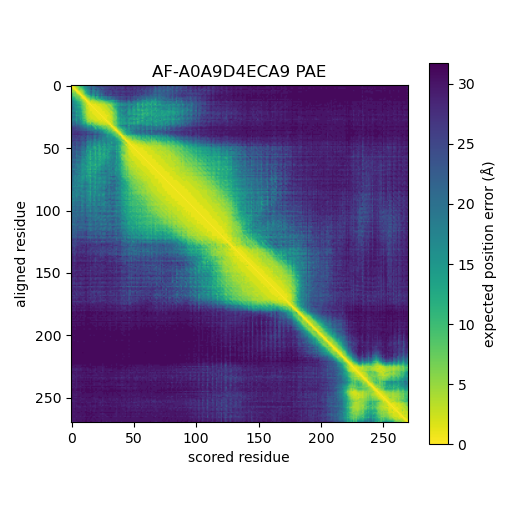3.437 -1.583 -19.496 1.00 95.38 88 SER A C 1
ATOM 705 O O . SER A 1 88 ? 12.603 -1.983 -18.685 1.00 95.38 88 SER A O 1
ATOM 707 N N . VAL A 1 89 ? 14.019 -0.385 -19.356 1.00 93.12 89 VAL A N 1
ATOM 708 C CA . VAL A 1 89 ? 13.713 0.524 -18.237 1.00 93.12 89 VAL A CA 1
ATOM 709 C C . VAL A 1 89 ? 12.242 0.949 -18.252 1.00 93.12 89 VAL A C 1
ATOM 711 O O . VAL A 1 89 ? 11.603 0.994 -17.203 1.00 93.12 89 VAL A O 1
ATOM 714 N N . SER A 1 90 ? 11.678 1.234 -19.429 1.00 93.75 90 SER A N 1
ATOM 715 C CA . SER A 1 90 ? 10.268 1.625 -19.555 1.00 93.75 90 SER A CA 1
ATOM 716 C C . SER A 1 90 ? 9.314 0.496 -19.150 1.00 93.75 90 SER A C 1
ATOM 718 O O . SER A 1 90 ? 8.313 0.755 -18.481 1.00 93.75 90 SER A O 1
ATOM 720 N N . GLU A 1 91 ? 9.632 -0.747 -19.517 1.00 94.25 91 GLU A N 1
ATOM 721 C CA . GLU A 1 91 ? 8.867 -1.940 -19.134 1.00 94.25 91 GLU A CA 1
ATOM 722 C C . GLU A 1 91 ? 8.909 -2.161 -17.613 1.00 94.25 91 GLU A C 1
ATOM 724 O O . GLU A 1 91 ? 7.854 -2.298 -16.991 1.00 94.25 91 GLU A O 1
ATOM 729 N N . GLN A 1 92 ? 10.089 -2.063 -16.991 1.00 94.62 92 GLN A N 1
ATOM 730 C CA . GLN A 1 92 ? 10.236 -2.176 -15.532 1.00 94.62 92 GLN A CA 1
ATOM 731 C C . GLN A 1 92 ? 9.481 -1.073 -14.773 1.00 94.62 92 GLN A C 1
ATOM 733 O O . GLN A 1 92 ? 8.830 -1.336 -13.762 1.00 94.62 92 GLN A O 1
ATOM 738 N N . ILE A 1 93 ? 9.519 0.175 -15.259 1.00 93.50 93 ILE A N 1
ATOM 739 C CA . ILE A 1 93 ? 8.759 1.285 -14.658 1.00 93.50 93 ILE A CA 1
ATOM 740 C C . ILE A 1 93 ? 7.250 1.014 -14.728 1.00 93.50 93 ILE A C 1
ATOM 742 O O . ILE A 1 93 ? 6.518 1.339 -13.787 1.00 93.50 93 ILE A O 1
ATOM 746 N N . LEU A 1 94 ? 6.766 0.440 -15.832 1.00 93.88 94 LEU A N 1
ATOM 747 C CA . LEU A 1 94 ? 5.350 0.125 -16.002 1.00 93.88 94 LEU A CA 1
ATOM 748 C C . LEU A 1 94 ? 4.896 -0.979 -15.038 1.00 93.88 94 LEU A C 1
ATOM 750 O O . LEU A 1 94 ? 3.830 -0.844 -14.431 1.00 93.88 94 LEU A O 1
ATOM 754 N N . GLU A 1 95 ? 5.708 -2.022 -14.869 1.00 95.50 95 GLU A N 1
ATOM 755 C CA . GLU A 1 95 ? 5.462 -3.116 -13.923 1.00 95.50 95 GLU A CA 1
ATOM 756 C C . GLU A 1 95 ? 5.411 -2.602 -12.477 1.00 95.50 95 GLU A C 1
ATOM 758 O O . GLU A 1 95 ? 4.390 -2.761 -11.804 1.00 95.50 95 GLU A O 1
ATOM 763 N N . LEU A 1 96 ? 6.425 -1.842 -12.045 1.00 91.75 96 LEU A N 1
ATOM 764 C CA . LEU A 1 96 ? 6.459 -1.223 -10.713 1.00 91.75 96 LEU A CA 1
ATOM 765 C C . LEU A 1 96 ? 5.247 -0.318 -10.453 1.00 91.75 96 LEU A C 1
ATOM 767 O O . LEU A 1 96 ? 4.685 -0.297 -9.356 1.00 91.75 96 LEU A O 1
ATOM 771 N N . LYS A 1 97 ? 4.805 0.436 -11.466 1.00 93.88 97 LYS A N 1
ATOM 772 C CA . LYS A 1 97 ? 3.611 1.284 -11.359 1.00 93.88 97 LYS A CA 1
ATOM 773 C C . LYS A 1 97 ? 2.342 0.455 -11.142 1.00 93.88 97 LYS A C 1
ATOM 775 O O . LYS A 1 97 ? 1.447 0.901 -10.418 1.00 93.88 97 LYS A O 1
ATOM 780 N N . TYR A 1 98 ? 2.240 -0.714 -11.772 1.00 94.38 98 TYR A N 1
ATOM 781 C CA . TYR A 1 98 ? 1.108 -1.618 -11.590 1.00 94.38 98 TYR A CA 1
ATOM 782 C C . TYR A 1 98 ? 1.106 -2.232 -10.187 1.00 94.38 98 TYR A C 1
ATOM 784 O O . TYR A 1 98 ? 0.093 -2.151 -9.490 1.00 94.38 98 TYR A O 1
ATOM 792 N N . GLU A 1 99 ? 2.247 -2.753 -9.734 1.00 93.75 99 GLU A N 1
ATOM 793 C CA . GLU A 1 99 ? 2.400 -3.314 -8.387 1.00 93.75 99 GLU A CA 1
ATOM 794 C C . GLU A 1 99 ? 2.069 -2.288 -7.298 1.00 93.75 99 GLU A C 1
ATOM 796 O O . GLU A 1 99 ? 1.291 -2.570 -6.383 1.00 93.75 99 GLU A O 1
ATOM 801 N N . LEU A 1 100 ? 2.580 -1.058 -7.433 1.00 90.75 100 LEU A N 1
ATOM 802 C CA . LEU A 1 100 ? 2.284 0.029 -6.503 1.00 90.75 100 LEU A CA 1
ATOM 803 C C . LEU A 1 100 ? 0.782 0.343 -6.464 1.00 90.75 100 LEU A C 1
ATOM 805 O O . LEU A 1 100 ? 0.220 0.553 -5.388 1.00 90.75 100 LEU A O 1
ATOM 809 N N . LYS A 1 101 ? 0.109 0.349 -7.621 1.00 93.25 101 LYS A N 1
ATOM 810 C CA . LYS A 1 101 ? -1.338 0.591 -7.703 1.00 93.25 101 LYS A CA 1
ATOM 811 C C . LYS A 1 101 ? -2.135 -0.497 -6.982 1.00 93.25 101 LYS A C 1
ATOM 813 O O . LYS A 1 101 ? -3.089 -0.170 -6.276 1.00 93.25 101 LYS A O 1
ATOM 818 N N . GLU A 1 102 ? -1.758 -1.764 -7.133 1.00 96.69 102 GLU A N 1
ATOM 819 C CA . GLU A 1 102 ? -2.405 -2.875 -6.424 1.00 96.69 102 GLU A CA 1
ATOM 820 C C . GLU A 1 102 ? -2.140 -2.825 -4.915 1.00 96.69 102 GLU A C 1
ATOM 822 O O . GLU A 1 102 ? -3.066 -2.997 -4.118 1.00 96.69 102 GLU A O 1
ATOM 827 N N . HIS A 1 103 ? -0.916 -2.483 -4.502 1.00 92.25 103 HIS A N 1
ATOM 828 C CA . HIS A 1 103 ? -0.595 -2.306 -3.089 1.00 92.25 103 HIS A CA 1
ATOM 829 C C . HIS A 1 103 ? -1.430 -1.186 -2.454 1.00 92.25 103 HIS A C 1
ATOM 831 O O . HIS A 1 103 ? -2.042 -1.389 -1.406 1.00 92.25 103 HIS A O 1
ATOM 837 N N . VAL A 1 104 ? -1.530 -0.024 -3.111 1.00 91.69 104 VAL A N 1
ATOM 838 C CA . VAL A 1 104 ? -2.352 1.103 -2.636 1.00 91.69 104 VAL A CA 1
ATOM 839 C C . VAL A 1 104 ? -3.820 0.701 -2.484 1.00 91.69 104 VAL A C 1
ATOM 841 O O . VAL A 1 104 ? -4.430 1.015 -1.461 1.00 91.69 104 VAL A O 1
ATOM 844 N N . LYS A 1 105 ? -4.392 -0.039 -3.446 1.00 93.56 105 LYS A N 1
ATOM 845 C CA . LYS A 1 105 ? -5.768 -0.555 -3.331 1.00 93.56 105 LYS A CA 1
ATOM 846 C C . LYS A 1 105 ? -5.935 -1.459 -2.111 1.00 93.56 105 LYS A C 1
ATOM 848 O O . LYS A 1 105 ? -6.883 -1.277 -1.349 1.00 93.56 105 LYS A O 1
ATOM 853 N N . LYS A 1 106 ? -5.011 -2.403 -1.902 1.00 93.81 106 LYS A N 1
ATOM 854 C CA . LYS A 1 106 ? -5.049 -3.329 -0.762 1.00 93.81 106 LYS A CA 1
ATOM 855 C C . LYS A 1 106 ? -4.957 -2.588 0.571 1.00 93.81 106 LYS A C 1
ATOM 857 O O . LYS A 1 106 ? -5.768 -2.837 1.458 1.00 93.81 106 LYS A O 1
ATOM 862 N N . THR A 1 107 ? -4.018 -1.652 0.700 1.00 89.75 107 THR A N 1
ATOM 863 C CA . THR A 1 107 ? -3.866 -0.835 1.912 1.00 89.75 107 THR A CA 1
ATOM 864 C C . THR A 1 107 ? -5.104 0.025 2.168 1.00 89.75 107 THR A C 1
ATOM 866 O O . THR A 1 107 ? -5.547 0.128 3.308 1.00 89.75 107 THR A O 1
ATOM 869 N N . SER A 1 108 ? -5.713 0.594 1.123 1.00 93.88 108 SER A N 1
ATOM 870 C CA . SER A 1 108 ? -6.956 1.361 1.263 1.00 93.88 108 SER A CA 1
ATOM 871 C C . SER A 1 108 ? -8.117 0.497 1.760 1.00 93.88 108 SER A C 1
ATOM 873 O O . SER A 1 108 ? -8.867 0.942 2.624 1.00 93.88 108 SER A O 1
ATOM 875 N N . ALA A 1 109 ? -8.258 -0.733 1.257 1.00 92.19 109 ALA A N 1
ATOM 876 C CA . ALA A 1 109 ? -9.295 -1.660 1.712 1.00 92.19 109 ALA A CA 1
ATOM 877 C C . ALA A 1 109 ? -9.099 -2.058 3.185 1.00 92.19 109 ALA A C 1
ATOM 879 O O . ALA A 1 109 ? -10.042 -2.014 3.969 1.00 92.19 109 ALA A O 1
ATOM 880 N N . GLN A 1 110 ? -7.858 -2.362 3.580 1.00 93.81 110 GLN A N 1
ATOM 881 C CA . GLN A 1 110 ? -7.513 -2.663 4.974 1.00 93.81 110 GLN A CA 1
ATOM 882 C C . GLN A 1 110 ? -7.774 -1.474 5.911 1.00 93.81 110 GLN A C 1
ATOM 884 O O . GLN A 1 110 ? -8.180 -1.662 7.056 1.00 93.81 110 GLN A O 1
ATOM 889 N N . MET A 1 111 ? -7.556 -0.245 5.437 1.00 93.75 111 MET A N 1
ATOM 890 C CA . MET A 1 111 ? -7.828 0.960 6.218 1.00 93.75 111 MET A CA 1
ATOM 891 C C . MET A 1 111 ? -9.330 1.166 6.459 1.00 93.75 111 MET A C 1
ATOM 893 O O . MET A 1 111 ? -9.709 1.566 7.558 1.00 93.75 111 MET A O 1
ATOM 897 N N . GLU A 1 112 ? -10.184 0.891 5.470 1.00 92.25 112 GLU A N 1
ATOM 898 C CA . GLU A 1 112 ? -11.641 0.939 5.664 1.00 92.25 112 GLU A CA 1
ATOM 899 C C . GLU A 1 112 ? -12.120 -0.147 6.635 1.00 92.25 112 GLU A C 1
ATOM 901 O O . GLU A 1 112 ? -12.848 0.161 7.574 1.00 92.25 112 GLU A O 1
ATOM 906 N N . GLU A 1 113 ? -11.610 -1.377 6.523 1.00 92.88 113 GLU A N 1
ATOM 907 C CA . GLU A 1 113 ? -11.918 -2.444 7.489 1.00 92.88 113 GLU A CA 1
ATOM 908 C C . GLU A 1 113 ? -11.522 -2.045 8.925 1.00 92.88 113 GLU A C 1
ATOM 910 O O . GLU A 1 113 ? -12.277 -2.245 9.879 1.00 92.88 113 GLU A O 1
ATOM 915 N N . LEU A 1 114 ? -10.363 -1.400 9.098 1.00 92.56 114 LEU A N 1
ATOM 916 C CA . LEU A 1 114 ? -9.926 -0.908 10.404 1.00 92.56 114 LEU A CA 1
ATOM 917 C C . LEU A 1 114 ? -10.825 0.219 10.940 1.00 92.56 114 LEU A C 1
ATOM 919 O O . LEU A 1 114 ? -11.079 0.282 12.150 1.00 92.56 114 LEU A O 1
ATOM 923 N N . LYS A 1 115 ? -11.315 1.111 10.071 1.00 93.31 115 LYS A N 1
ATOM 924 C CA . LYS A 1 115 ? -12.285 2.148 10.458 1.00 93.31 115 LYS A CA 1
ATOM 925 C C . LYS A 1 115 ? -13.594 1.522 10.929 1.00 93.31 115 LYS A C 1
ATOM 927 O O . LYS A 1 115 ? -14.099 1.937 11.974 1.00 93.31 115 LYS A O 1
ATOM 932 N N . ASP A 1 116 ? -14.086 0.504 10.230 1.00 91.50 116 ASP A N 1
ATOM 933 C CA . ASP A 1 116 ? -15.300 -0.224 10.605 1.00 91.50 116 ASP A CA 1
ATOM 934 C C . ASP A 1 116 ? -15.142 -0.913 11.964 1.00 91.50 116 ASP A C 1
ATOM 936 O O . ASP A 1 116 ? -15.984 -0.740 12.851 1.00 91.50 116 ASP A O 1
ATOM 940 N N . ILE A 1 117 ? -14.015 -1.602 12.186 1.00 90.75 117 ILE A N 1
ATOM 941 C CA . ILE A 1 117 ? -13.681 -2.206 13.486 1.00 90.75 117 ILE A CA 1
ATOM 942 C C . ILE A 1 117 ? -13.642 -1.136 14.583 1.00 90.75 117 ILE A C 1
ATOM 944 O O . ILE A 1 117 ? -14.230 -1.311 15.652 1.00 90.75 117 ILE A O 1
ATOM 948 N N . THR A 1 118 ? -12.984 -0.004 14.327 1.00 91.19 118 THR A N 1
ATOM 949 C CA . THR A 1 118 ? -12.869 1.098 15.294 1.00 91.19 118 THR A CA 1
ATOM 950 C C . THR A 1 118 ? -14.239 1.686 15.638 1.00 91.19 118 THR A C 1
ATOM 952 O O . THR A 1 118 ? -14.519 1.970 16.805 1.00 91.19 118 THR A O 1
ATOM 955 N N . CYS A 1 119 ? -15.113 1.851 14.644 1.00 90.62 119 CYS A N 1
ATOM 956 C CA . CYS A 1 119 ? -16.486 2.306 14.841 1.00 90.62 119 CYS A CA 1
ATOM 957 C C . CYS A 1 119 ? -17.289 1.302 15.685 1.00 90.62 119 CYS A C 1
ATOM 959 O O . CYS A 1 119 ? -17.923 1.686 16.673 1.00 90.62 119 CYS A O 1
ATOM 961 N N . GLY A 1 120 ? -17.190 0.009 15.358 1.00 90.38 120 GLY A N 1
ATOM 962 C CA . GLY A 1 120 ? -17.816 -1.077 16.112 1.00 90.38 120 GLY A CA 1
ATOM 963 C C . GLY A 1 120 ? -17.373 -1.108 17.577 1.00 90.38 120 GLY A C 1
ATOM 964 O O . GLY A 1 120 ? -18.215 -1.171 18.475 1.00 90.38 120 GLY A O 1
ATOM 965 N N . LEU A 1 121 ? -16.069 -0.967 17.836 1.00 88.94 121 LEU A N 1
ATOM 966 C CA . LEU A 1 121 ? -15.512 -0.904 19.190 1.00 88.94 121 LEU A CA 1
ATOM 967 C C . LEU A 1 121 ? -16.005 0.320 19.967 1.00 88.94 121 LEU A C 1
ATOM 969 O O . LEU A 1 121 ? -16.391 0.179 21.126 1.00 88.94 121 LEU A O 1
ATOM 973 N N . LYS A 1 122 ? -16.054 1.508 19.347 1.00 87.50 122 LYS A N 1
ATOM 974 C CA . LYS A 1 122 ? -16.597 2.719 19.991 1.00 87.50 122 LYS A CA 1
ATOM 975 C C . LYS A 1 122 ? -18.063 2.546 20.379 1.00 87.50 122 LYS A C 1
ATOM 977 O O . LYS A 1 122 ? -18.445 2.893 21.496 1.00 87.50 122 LYS A O 1
ATOM 982 N N . LYS A 1 123 ? -18.873 1.973 19.485 1.00 89.56 123 LYS A N 1
ATOM 983 C CA . LYS A 1 123 ? -20.288 1.693 19.756 1.00 89.56 123 LYS A CA 1
ATOM 984 C C . LYS A 1 123 ? -20.449 0.694 20.903 1.00 89.56 123 LYS A C 1
ATOM 986 O O . LYS A 1 123 ? -21.232 0.938 21.816 1.00 89.56 123 LYS A O 1
ATOM 991 N N . HIS A 1 124 ? -19.681 -0.396 20.890 1.00 86.12 124 HIS A N 1
ATOM 992 C CA . HIS A 1 124 ? -19.712 -1.397 21.956 1.00 86.12 124 HIS A CA 1
ATOM 993 C C . HIS A 1 124 ? -19.247 -0.825 23.303 1.00 86.12 124 HIS A C 1
ATOM 995 O O . HIS A 1 124 ? -19.861 -1.096 24.332 1.00 86.12 124 HIS A O 1
ATOM 1001 N N . HIS A 1 125 ? -18.194 -0.004 23.309 1.00 85.19 125 HIS A N 1
ATOM 1002 C CA . HIS A 1 125 ? -17.712 0.665 24.515 1.00 85.19 125 HIS A CA 1
ATOM 1003 C C . HIS A 1 125 ? -18.779 1.589 25.109 1.00 85.19 125 HIS A C 1
ATOM 1005 O O . HIS A 1 125 ? -19.068 1.492 26.297 1.00 85.19 125 HIS A O 1
ATOM 1011 N N . SER A 1 126 ? -19.421 2.415 24.277 1.00 86.38 126 SER A N 1
ATOM 1012 C CA . SER A 1 126 ? -20.514 3.286 24.718 1.00 86.38 126 SER A CA 1
ATOM 1013 C C . SER A 1 126 ? -21.670 2.498 25.339 1.00 86.38 126 SER A C 1
ATOM 1015 O O . SER A 1 126 ? -22.157 2.889 26.396 1.00 86.38 126 SER A O 1
ATOM 1017 N N . LEU A 1 127 ? -22.079 1.382 24.727 1.00 85.00 127 LEU A N 1
ATOM 1018 C CA . LEU A 1 127 ? -23.133 0.519 25.272 1.00 85.00 127 LEU A CA 1
ATOM 1019 C C . LEU A 1 127 ? -22.723 -0.094 26.619 1.00 85.00 127 LEU A C 1
ATOM 1021 O O . LEU A 1 127 ? -23.449 0.028 27.599 1.00 85.00 127 LEU A O 1
ATOM 1025 N N . CYS A 1 128 ? -21.526 -0.681 26.695 1.00 85.56 128 CYS A N 1
ATOM 1026 C CA . CYS A 1 128 ? -21.031 -1.334 27.907 1.00 85.56 128 CYS A CA 1
ATOM 1027 C C . CYS A 1 128 ? -20.880 -0.354 29.084 1.00 85.56 128 CYS A C 1
ATOM 1029 O O . CYS A 1 128 ? -21.255 -0.671 30.211 1.00 85.56 128 CYS A O 1
ATOM 1031 N N . CYS A 1 129 ? -20.359 0.851 28.835 1.00 80.75 129 CYS A N 1
ATOM 1032 C CA . CYS A 1 129 ? -20.208 1.869 29.873 1.00 80.75 129 CYS A CA 1
ATOM 1033 C C . CYS A 1 129 ? -21.558 2.371 30.395 1.00 80.75 129 CYS A C 1
ATOM 1035 O O . CYS A 1 129 ? -21.690 2.561 31.604 1.00 80.75 129 CYS A O 1
ATOM 1037 N N . ASN A 1 130 ? -22.559 2.528 29.523 1.00 79.75 130 ASN A N 1
ATOM 1038 C CA . ASN A 1 130 ? -23.909 2.912 29.935 1.00 79.75 130 ASN A CA 1
ATOM 1039 C C . ASN A 1 130 ? -24.574 1.814 30.781 1.00 79.75 130 ASN A C 1
ATOM 1041 O O . ASN A 1 130 ? -25.116 2.118 31.842 1.00 79.75 130 ASN A O 1
ATOM 1045 N N . ASP A 1 131 ? -24.456 0.544 30.376 1.00 83.69 131 ASP A N 1
ATOM 1046 C CA . ASP A 1 131 ? -24.998 -0.595 31.131 1.00 83.69 131 ASP A CA 1
ATOM 1047 C C . ASP A 1 131 ? -24.358 -0.721 32.524 1.00 83.69 131 ASP A C 1
ATOM 1049 O O . ASP A 1 131 ? -25.043 -1.002 33.508 1.00 83.69 131 ASP A O 1
ATOM 1053 N N . ILE A 1 132 ? -23.040 -0.510 32.628 1.00 82.25 132 ILE A N 1
ATOM 1054 C CA . ILE A 1 132 ? -22.328 -0.532 33.914 1.00 82.25 132 ILE A CA 1
ATOM 1055 C C . ILE A 1 132 ? -22.751 0.653 34.786 1.00 82.25 132 ILE A C 1
ATOM 1057 O O . ILE A 1 132 ? -22.983 0.460 35.977 1.00 82.25 132 ILE A O 1
ATOM 1061 N N . SER A 1 133 ? -22.871 1.857 34.216 1.00 86.00 133 SER A N 1
ATOM 1062 C CA . SER A 1 133 ? -23.346 3.036 34.954 1.00 86.00 133 SER A CA 1
ATOM 1063 C C . SER A 1 133 ? -24.752 2.827 35.512 1.00 86.00 133 SER A C 1
ATOM 1065 O O . SER A 1 133 ? -24.968 3.084 36.692 1.00 86.00 133 SER A O 1
ATOM 1067 N N . SER A 1 134 ? -25.674 2.288 34.707 1.00 86.62 134 SER A N 1
ATOM 1068 C CA . SER A 1 134 ? -27.034 1.969 35.161 1.00 86.62 134 SER A CA 1
ATOM 1069 C C . SER A 1 134 ? -27.015 0.971 36.318 1.00 86.62 134 SER A C 1
ATOM 1071 O O . SER A 1 134 ? -27.600 1.234 37.358 1.00 86.62 134 SER A O 1
ATOM 1073 N N . LYS A 1 135 ? -26.264 -0.131 36.194 1.00 90.25 135 LYS A N 1
ATOM 1074 C CA . LYS A 1 135 ? -26.173 -1.134 37.269 1.00 90.25 135 LYS A CA 1
ATOM 1075 C C . LYS A 1 135 ? -25.541 -0.589 38.546 1.00 90.25 135 LYS A C 1
ATOM 1077 O O . LYS A 1 135 ? -25.929 -0.991 39.635 1.00 90.25 135 LYS A O 1
ATOM 1082 N N . MET A 1 136 ? -24.548 0.291 38.429 1.00 85.69 136 MET A N 1
ATOM 1083 C CA . MET A 1 136 ? -23.944 0.944 39.593 1.00 85.69 136 MET A CA 1
ATOM 1084 C C . MET A 1 136 ? -24.940 1.869 40.299 1.00 85.69 136 MET A C 1
ATOM 1086 O O . MET A 1 136 ? -24.940 1.917 41.526 1.00 85.69 136 MET A O 1
ATOM 1090 N N . GLN A 1 137 ? -25.791 2.565 39.541 1.00 89.06 137 GLN A N 1
ATOM 1091 C CA . GLN A 1 137 ? -26.871 3.376 40.095 1.00 89.06 137 GLN A CA 1
ATOM 1092 C C . GLN A 1 137 ? -27.903 2.500 40.819 1.00 89.06 137 GLN A C 1
ATOM 1094 O O . GLN A 1 137 ? -28.221 2.788 41.970 1.00 89.06 137 GLN A O 1
ATOM 1099 N N . ASP A 1 138 ? -28.328 1.389 40.207 1.00 87.81 138 ASP A N 1
ATOM 1100 C CA . ASP A 1 138 ? -29.258 0.434 40.827 1.00 87.81 138 ASP A CA 1
ATOM 1101 C C . ASP A 1 138 ? -28.701 -0.100 42.165 1.00 87.81 138 ASP A C 1
ATOM 1103 O O . ASP A 1 138 ? -29.398 -0.120 43.178 1.00 87.81 138 ASP A O 1
ATOM 1107 N N . VAL A 1 139 ? -27.410 -0.465 42.205 1.00 87.19 139 VAL A N 1
ATOM 1108 C CA . VAL A 1 139 ? -26.726 -0.922 43.432 1.00 87.19 139 VAL A CA 1
ATOM 1109 C C . VAL A 1 139 ? -26.646 0.184 44.490 1.00 87.19 139 VAL A C 1
ATOM 1111 O O . VAL A 1 139 ? -26.774 -0.094 45.684 1.00 87.19 139 VAL A O 1
ATOM 1114 N N . ALA A 1 140 ? -26.428 1.438 44.087 1.00 86.94 140 ALA A N 1
ATOM 1115 C CA . ALA A 1 140 ? -26.399 2.568 45.014 1.00 86.94 140 ALA A CA 1
ATOM 1116 C C . ALA A 1 140 ? -27.781 2.828 45.638 1.00 86.94 140 ALA A C 1
ATOM 1118 O O . ALA A 1 140 ? -27.875 3.048 46.848 1.00 86.94 140 ALA A O 1
ATOM 1119 N N . GLU A 1 141 ? -28.846 2.750 44.838 1.00 89.00 141 GLU A N 1
ATOM 1120 C CA . GLU A 1 141 ? -30.232 2.895 45.297 1.00 89.00 141 GLU A CA 1
ATOM 1121 C C . GLU A 1 141 ? -30.647 1.750 46.232 1.00 89.00 141 GLU A C 1
ATOM 1123 O O . GLU A 1 141 ? -31.225 1.992 47.296 1.00 89.00 141 GLU A O 1
ATOM 1128 N N . GLU A 1 142 ? -30.288 0.508 45.898 1.00 89.88 142 GLU A N 1
ATOM 1129 C CA . GLU A 1 142 ? -30.542 -0.658 46.751 1.00 89.88 142 GLU A CA 1
ATOM 1130 C C . GLU A 1 142 ? -29.784 -0.564 48.085 1.00 89.88 142 GLU A C 1
ATOM 1132 O O . GLU A 1 142 ? -30.350 -0.827 49.147 1.00 89.88 142 GLU A O 1
ATOM 1137 N N . SER A 1 143 ? -28.529 -0.110 48.059 1.00 86.81 143 SER A N 1
ATOM 1138 C CA . SER A 1 143 ? -27.724 0.114 49.265 1.00 86.81 143 SER A CA 1
ATOM 1139 C C . SER A 1 143 ? -28.356 1.148 50.206 1.00 86.81 143 SER A C 1
ATOM 1141 O O . SER A 1 143 ? -28.459 0.909 51.414 1.00 86.81 143 SER A O 1
ATOM 1143 N N . GLU A 1 144 ? -28.843 2.277 49.678 1.00 87.94 144 GLU A N 1
ATOM 1144 C CA . GLU A 1 144 ? -29.501 3.300 50.501 1.00 87.94 144 GLU A CA 1
ATOM 1145 C C . GLU A 1 144 ? -30.853 2.805 51.048 1.00 87.94 144 GLU A C 1
ATOM 1147 O O . GLU A 1 144 ? -31.203 3.094 52.198 1.00 87.94 144 GLU A O 1
ATOM 1152 N N . SER A 1 145 ? -31.578 1.986 50.278 1.00 90.75 145 SER A N 1
ATOM 1153 C CA . SER A 1 145 ? -32.787 1.294 50.743 1.00 90.75 145 SER A CA 1
ATOM 1154 C C . SER A 1 145 ? -32.486 0.365 51.925 1.00 90.75 145 SER A C 1
ATOM 1156 O O . SER A 1 145 ? -33.128 0.477 52.973 1.00 90.75 145 SER A O 1
ATOM 1158 N N . VAL A 1 146 ? -31.459 -0.489 51.821 1.00 89.81 146 VAL A N 1
ATOM 1159 C CA . VAL A 1 146 ? -31.035 -1.390 52.909 1.00 89.81 146 VAL A CA 1
ATOM 1160 C C . VAL A 1 146 ? -30.604 -0.599 54.142 1.00 89.81 146 VAL A C 1
ATOM 1162 O O . VAL A 1 146 ? -31.015 -0.919 55.257 1.00 89.81 146 VAL A O 1
ATOM 1165 N N . LYS A 1 147 ? -29.816 0.465 53.963 1.00 91.25 147 LYS A N 1
ATOM 1166 C CA . LYS A 1 147 ? -29.396 1.350 55.057 1.00 91.25 147 LYS A CA 1
ATOM 1167 C C . LYS A 1 147 ? -30.593 1.986 55.768 1.00 91.25 147 LYS A C 1
ATOM 1169 O O . LYS A 1 147 ? -30.627 2.015 56.998 1.00 91.25 147 LYS A O 1
ATOM 1174 N N . THR A 1 148 ? -31.588 2.442 55.010 1.00 89.94 148 THR A N 1
ATOM 1175 C CA . THR A 1 148 ? -32.828 3.010 55.556 1.00 89.94 148 THR A CA 1
ATOM 1176 C C . THR A 1 148 ? -33.610 1.961 56.345 1.00 89.94 148 THR A C 1
ATOM 1178 O O . THR A 1 148 ? -33.969 2.202 57.498 1.00 89.94 148 THR A O 1
ATOM 1181 N N . GLN A 1 149 ? -33.817 0.771 55.773 1.00 88.88 149 GLN A N 1
ATOM 1182 C CA . GLN A 1 149 ? -34.502 -0.338 56.446 1.00 88.88 149 GLN A CA 1
ATOM 1183 C C . GLN A 1 149 ? -33.784 -0.760 57.733 1.00 88.88 149 GLN A C 1
ATOM 1185 O O . GLN A 1 149 ? -34.430 -0.965 58.760 1.00 88.88 149 GLN A O 1
ATOM 1190 N N . MET A 1 150 ? -32.450 -0.825 57.711 1.00 86.12 150 MET A N 1
ATOM 1191 C CA . MET A 1 150 ? -31.646 -1.156 58.885 1.00 86.12 150 MET A CA 1
ATOM 1192 C C . MET A 1 150 ? -31.774 -0.093 59.980 1.00 86.12 150 MET A C 1
ATOM 1194 O O . MET A 1 150 ? -31.879 -0.440 61.154 1.00 86.12 150 MET A O 1
ATOM 1198 N N . SER A 1 151 ? -31.817 1.193 59.616 1.00 90.44 151 SER A N 1
ATOM 1199 C CA . SER A 1 151 ? -32.050 2.281 60.574 1.00 90.44 151 SER A CA 1
ATOM 1200 C C . SER A 1 151 ? -33.411 2.148 61.257 1.00 90.44 151 SER A C 1
ATOM 1202 O O . SER A 1 151 ? -33.489 2.227 62.481 1.00 90.44 151 SER A O 1
ATOM 1204 N N . VAL A 1 152 ? -34.471 1.882 60.484 1.00 91.44 152 VAL A N 1
ATOM 1205 C CA . VAL A 1 152 ? -35.829 1.674 61.014 1.00 91.44 152 VAL A CA 1
ATOM 1206 C C . VAL A 1 152 ? -35.865 0.480 61.968 1.00 91.44 152 VAL A C 1
ATOM 1208 O O . VAL A 1 152 ? -36.393 0.591 63.075 1.00 91.44 152 VAL A O 1
ATOM 1211 N N . LEU A 1 153 ? -35.256 -0.643 61.577 1.00 91.75 153 LEU A N 1
ATOM 1212 C CA . LEU A 1 153 ? -35.189 -1.841 62.413 1.00 91.75 153 LEU A CA 1
ATOM 1213 C C . LEU A 1 153 ? -34.441 -1.569 63.727 1.00 91.75 153 LEU A C 1
ATOM 1215 O O . LEU A 1 153 ? -34.866 -2.012 64.793 1.00 91.75 153 LEU A O 1
ATOM 1219 N N . ASN A 1 154 ? -33.339 -0.821 63.655 1.00 92.88 154 ASN A N 1
ATOM 1220 C CA . ASN A 1 154 ? -32.525 -0.484 64.816 1.00 92.88 154 ASN A CA 1
ATOM 1221 C C . ASN A 1 154 ? -33.279 0.442 65.786 1.00 92.88 154 ASN A C 1
ATOM 1223 O O . ASN A 1 154 ? -33.242 0.228 66.996 1.00 92.88 154 ASN A O 1
ATOM 1227 N N . GLU A 1 155 ? -34.023 1.426 65.272 1.00 91.31 155 GLU A N 1
ATOM 1228 C CA . GLU A 1 155 ? -34.901 2.268 66.093 1.00 91.31 155 GLU A CA 1
ATOM 1229 C C . GLU A 1 155 ? -36.028 1.469 66.758 1.00 91.31 155 GLU A C 1
ATOM 1231 O O . GLU A 1 155 ? -36.341 1.696 67.930 1.00 91.31 155 GLU A O 1
ATOM 1236 N N . GLU A 1 156 ? -36.648 0.532 66.037 1.00 92.50 156 GLU A N 1
ATOM 1237 C CA . GLU A 1 156 ? -37.704 -0.314 66.595 1.00 92.50 156 GLU A CA 1
ATOM 1238 C C . GLU A 1 156 ? -37.159 -1.231 67.697 1.00 92.50 156 GLU A C 1
ATOM 1240 O O . GLU A 1 156 ? -37.766 -1.353 68.767 1.00 92.50 156 GLU A O 1
ATOM 1245 N N . LEU A 1 157 ? -35.982 -1.823 67.475 1.00 91.62 157 LEU A N 1
ATOM 1246 C CA . LEU A 1 157 ? -35.297 -2.645 68.467 1.00 91.62 157 LEU A CA 1
ATOM 1247 C C . LEU A 1 157 ? -34.969 -1.833 69.725 1.00 91.62 157 LEU A C 1
ATOM 1249 O O . LEU A 1 157 ? -35.242 -2.295 70.835 1.00 91.62 157 LEU A O 1
ATOM 1253 N N . LEU A 1 158 ? -34.450 -0.612 69.560 1.00 92.25 158 LEU A N 1
ATOM 1254 C CA . LEU A 1 158 ? -34.133 0.286 70.670 1.00 92.25 158 LEU A CA 1
ATOM 1255 C C . LEU A 1 158 ? -35.383 0.605 71.505 1.00 92.25 158 LEU A C 1
ATOM 1257 O O . LEU A 1 158 ? -35.352 0.481 72.729 1.00 92.25 158 LEU A O 1
ATOM 1261 N N . LYS A 1 159 ? -36.505 0.933 70.847 1.00 92.69 159 LYS A N 1
ATOM 1262 C CA . LYS A 1 159 ? -37.793 1.204 71.511 1.00 92.69 159 LYS A CA 1
ATOM 1263 C C . LYS A 1 159 ? -38.298 -0.004 72.299 1.00 92.69 159 LYS A C 1
ATOM 1265 O O . LYS A 1 159 ? -38.732 0.151 73.441 1.00 92.69 159 LYS A O 1
ATOM 1270 N N . ARG A 1 160 ? -38.222 -1.213 71.726 1.00 90.81 160 ARG A N 1
ATOM 1271 C CA . ARG A 1 160 ? -38.601 -2.453 72.432 1.00 90.81 160 ARG A CA 1
ATOM 1272 C C . ARG A 1 160 ? -37.706 -2.702 73.643 1.00 90.81 160 ARG A C 1
ATOM 1274 O O . ARG A 1 160 ? -38.210 -3.058 74.705 1.00 90.81 160 ARG A O 1
ATOM 1281 N N . PHE A 1 161 ? -36.400 -2.478 73.504 1.00 90.75 161 PHE A N 1
ATOM 1282 C CA . PHE A 1 161 ? -35.443 -2.654 74.595 1.00 90.75 161 PHE A CA 1
ATOM 1283 C C . PHE A 1 161 ? -35.682 -1.659 75.738 1.00 90.75 161 PHE A C 1
ATOM 1285 O O . PHE A 1 161 ? -35.649 -2.038 76.910 1.00 90.75 161 PHE A O 1
ATOM 1292 N N . GLN A 1 162 ? -35.986 -0.400 75.414 1.00 90.81 162 GLN A N 1
ATOM 1293 C CA . GLN A 1 162 ? -36.388 0.605 76.400 1.00 90.81 162 GLN A CA 1
ATOM 1294 C C . GLN A 1 162 ? -37.683 0.221 77.107 1.00 90.81 162 GLN A C 1
ATOM 1296 O O . GLN A 1 162 ? -37.694 0.171 78.331 1.00 90.81 162 GLN A O 1
ATOM 1301 N N . SER A 1 163 ? -38.723 -0.166 76.366 1.00 93.19 163 SER A N 1
ATOM 1302 C CA . SER A 1 163 ? -39.986 -0.622 76.959 1.00 93.19 163 SER A CA 1
ATOM 1303 C C . SER A 1 163 ? -39.791 -1.807 77.914 1.00 93.19 163 SER A C 1
ATOM 1305 O O . SER A 1 163 ? -40.361 -1.828 79.005 1.00 93.19 163 SER A O 1
ATOM 1307 N N . PHE A 1 164 ? -38.944 -2.770 77.544 1.00 91.00 164 PHE A N 1
ATOM 1308 C CA . PHE A 1 164 ? -38.595 -3.897 78.405 1.00 91.00 164 PHE A CA 1
ATOM 1309 C C . PHE A 1 164 ? -37.845 -3.454 79.670 1.00 91.00 164 PHE A C 1
ATOM 1311 O O . PHE A 1 164 ? -38.177 -3.881 80.776 1.00 91.00 164 PHE A O 1
ATOM 1318 N N . THR A 1 165 ? -36.862 -2.565 79.517 1.00 93.81 165 THR A N 1
ATOM 1319 C CA . THR A 1 165 ? -36.077 -2.023 80.635 1.00 93.81 165 THR A CA 1
ATOM 1320 C C . THR A 1 165 ? -36.962 -1.239 81.602 1.00 93.81 165 THR A C 1
ATOM 1322 O O . THR A 1 165 ? -36.864 -1.425 82.816 1.00 93.81 165 THR A O 1
ATOM 1325 N N . ASP A 1 166 ? -37.865 -0.412 81.077 1.00 90.69 166 ASP A N 1
ATOM 1326 C CA . ASP A 1 166 ? -38.841 0.342 81.860 1.00 90.69 166 ASP A CA 1
ATOM 1327 C C . ASP A 1 166 ? -39.779 -0.602 82.618 1.00 90.69 166 ASP A C 1
ATOM 1329 O O . ASP A 1 166 ? -39.992 -0.417 83.814 1.00 90.69 166 ASP A O 1
ATOM 1333 N N . SER A 1 167 ? -40.252 -1.677 81.976 1.00 91.50 167 SER A N 1
ATOM 1334 C CA . SER A 1 167 ? -41.066 -2.710 82.631 1.00 91.50 167 SER A CA 1
ATOM 1335 C C . SER A 1 167 ? -40.331 -3.375 83.799 1.00 91.50 167 SER A C 1
ATOM 1337 O O . SER A 1 167 ? -40.902 -3.519 84.883 1.00 91.50 167 SER A O 1
ATOM 1339 N N . ILE A 1 168 ? -39.062 -3.763 83.615 1.00 91.38 168 ILE A N 1
ATOM 1340 C CA . ILE A 1 168 ? -38.236 -4.324 84.699 1.00 91.38 168 ILE A CA 1
ATOM 1341 C C . ILE A 1 168 ? -38.075 -3.305 85.827 1.00 91.38 168 ILE A C 1
ATOM 1343 O O . ILE A 1 168 ? -38.215 -3.652 87.000 1.00 91.38 168 ILE A O 1
ATOM 1347 N N . LYS A 1 169 ? -37.798 -2.043 85.490 1.00 91.81 169 LYS A N 1
ATOM 1348 C CA . LYS A 1 169 ? -37.630 -0.968 86.470 1.00 91.81 169 LYS A CA 1
ATOM 1349 C C . LYS A 1 169 ? -38.895 -0.778 87.305 1.00 91.81 169 LYS A C 1
ATOM 1351 O O . LYS A 1 169 ? -38.797 -0.719 88.527 1.00 91.81 169 LYS A O 1
ATOM 1356 N N . THR A 1 170 ? -40.070 -0.756 86.677 1.00 89.19 170 THR A N 1
ATOM 1357 C CA . THR A 1 170 ? -41.360 -0.679 87.375 1.00 89.19 170 THR A CA 1
ATOM 1358 C C . THR A 1 170 ? -41.575 -1.873 88.306 1.00 89.19 170 THR A C 1
ATOM 1360 O O . THR A 1 170 ? -41.959 -1.679 89.459 1.00 89.19 170 THR A O 1
ATOM 1363 N N . GLN A 1 171 ? -41.285 -3.098 87.852 1.00 86.44 171 GLN A N 1
ATOM 1364 C CA . GLN A 1 171 ? -41.399 -4.300 88.689 1.00 86.44 171 GLN A CA 1
ATOM 1365 C C . GLN A 1 171 ? -40.448 -4.260 89.897 1.00 86.44 171 GLN A C 1
ATOM 1367 O O . GLN A 1 171 ? -40.858 -4.564 91.016 1.00 86.44 171 GLN A O 1
ATOM 1372 N N . LEU A 1 172 ? -39.196 -3.838 89.702 1.00 85.19 172 LEU A N 1
ATOM 1373 C CA . LEU A 1 172 ? -38.219 -3.689 90.786 1.00 85.19 172 LEU A CA 1
ATOM 1374 C C . LEU A 1 172 ? -38.614 -2.593 91.783 1.00 85.19 172 LEU A C 1
ATOM 1376 O O . LEU A 1 172 ? -38.461 -2.790 92.990 1.00 85.19 172 LEU A O 1
ATOM 1380 N N . SER A 1 173 ? -39.140 -1.460 91.310 1.00 82.38 173 SER A N 1
ATOM 1381 C CA . SER A 1 173 ? -39.665 -0.398 92.177 1.00 82.38 173 SER A CA 1
ATOM 1382 C C . SER A 1 173 ? -40.809 -0.909 93.051 1.00 82.38 173 SER A C 1
ATOM 1384 O O . SER A 1 173 ? -40.743 -0.742 94.264 1.00 82.38 173 SER A O 1
ATOM 1386 N N . ALA A 1 174 ? -41.774 -1.639 92.481 1.00 77.88 174 ALA A N 1
ATOM 1387 C CA . ALA A 1 174 ? -42.874 -2.228 93.247 1.00 77.88 174 ALA A CA 1
ATOM 1388 C C . ALA A 1 174 ? -42.382 -3.179 94.358 1.00 77.88 174 ALA A C 1
ATOM 1390 O O . ALA A 1 174 ? -42.873 -3.128 95.484 1.00 77.88 174 ALA A O 1
ATOM 1391 N N . ILE A 1 175 ? -41.366 -4.007 94.084 1.00 77.81 175 ILE A N 1
ATOM 1392 C CA . ILE A 1 175 ? -40.752 -4.899 95.088 1.00 77.81 175 ILE A CA 1
ATOM 1393 C C . ILE A 1 175 ? -40.029 -4.099 96.184 1.00 77.81 175 ILE A C 1
ATOM 1395 O O . ILE A 1 175 ? -40.065 -4.464 97.360 1.00 77.81 175 ILE A O 1
ATOM 1399 N N . THR A 1 176 ? -39.356 -3.014 95.805 1.00 71.31 176 THR A N 1
ATOM 1400 C CA . THR A 1 176 ? -38.576 -2.181 96.730 1.00 71.31 176 THR A CA 1
ATOM 1401 C C . THR A 1 176 ? -39.484 -1.362 97.648 1.00 71.31 176 THR A C 1
ATOM 1403 O O . THR A 1 176 ? -39.205 -1.256 98.845 1.00 71.31 176 THR A O 1
ATOM 1406 N N . ASP A 1 177 ? -40.599 -0.858 97.121 1.00 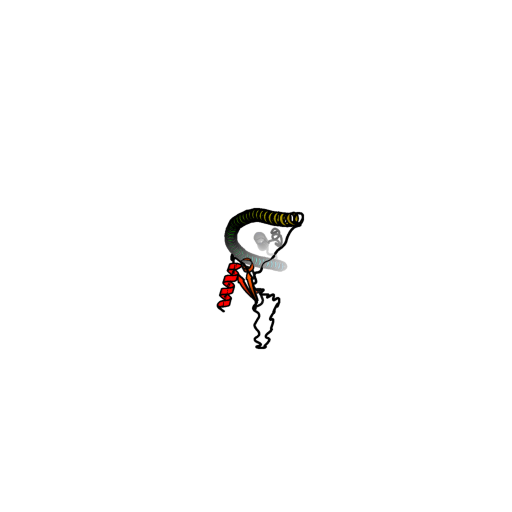62.09 177 ASP A N 1
ATOM 1407 C CA . ASP A 1 177 ? -41.607 -0.119 97.882 1.00 62.09 177 ASP A CA 1
ATOM 1408 C C . ASP A 1 177 ? -42.392 -1.050 98.822 1.00 62.09 177 ASP A C 1
ATOM 1410 O O . ASP A 1 177 ? -42.575 -0.722 99.995 1.00 62.09 177 ASP A O 1
ATOM 1414 N N . HIS A 1 178 ? -42.693 -2.288 98.402 1.00 53.75 178 HIS A N 1
ATOM 1415 C CA . HIS A 1 178 ? -43.261 -3.318 99.287 1.00 53.75 178 HIS A CA 1
ATOM 1416 C C . HIS A 1 178 ? -42.351 -3.709 100.466 1.00 53.75 178 HIS A C 1
ATOM 1418 O O . HIS A 1 178 ? -42.836 -4.243 101.465 1.00 53.75 178 HIS A O 1
ATOM 1424 N N . LYS A 1 179 ? -41.043 -3.424 100.402 1.00 52.84 179 LYS A N 1
ATOM 1425 C CA . LYS A 1 179 ? -40.094 -3.712 101.490 1.00 52.84 179 LYS A CA 1
ATOM 1426 C C . LYS A 1 179 ? -40.013 -2.602 102.548 1.00 52.84 179 LYS A C 1
ATOM 1428 O O . LYS A 1 179 ? -39.415 -2.827 103.598 1.00 52.84 179 LYS A O 1
ATOM 1433 N N . LYS A 1 180 ? -40.603 -1.424 102.303 1.00 51.12 180 LYS A N 1
ATOM 1434 C CA . LYS A 1 180 ? -40.657 -0.321 103.280 1.00 51.12 180 LYS A CA 1
ATOM 1435 C C . LYS A 1 180 ? -41.915 -0.317 104.154 1.00 51.12 180 LYS A C 1
ATOM 1437 O O . LYS A 1 180 ? -41.912 0.394 105.153 1.00 51.12 180 LYS A O 1
ATOM 1442 N N . GLU A 1 181 ? -42.940 -1.113 103.836 1.00 44.44 181 GLU A N 1
ATOM 1443 C CA . GLU A 1 181 ? -44.270 -0.944 104.449 1.00 44.44 181 GLU A CA 1
ATOM 1444 C C . GLU A 1 181 ? -44.863 -2.172 105.168 1.00 44.44 181 GLU A C 1
ATOM 1446 O O . GLU A 1 181 ? -46.014 -2.118 105.574 1.00 44.44 181 GLU A O 1
ATOM 1451 N N . ASN A 1 182 ? -44.113 -3.256 105.418 1.00 41.00 182 ASN A N 1
ATOM 1452 C CA . ASN A 1 182 ? -44.659 -4.397 106.176 1.00 41.00 182 ASN A CA 1
ATOM 1453 C C . ASN A 1 182 ? -43.744 -4.913 107.297 1.00 41.00 182 ASN A C 1
ATOM 1455 O O . ASN A 1 182 ? -42.954 -5.841 107.129 1.00 41.00 182 ASN A O 1
ATOM 1459 N N . HIS A 1 183 ? -43.956 -4.360 108.493 1.00 44.50 183 HIS A N 1
ATOM 1460 C CA . HIS A 1 183 ? -43.945 -5.129 109.735 1.00 44.50 183 HIS A CA 1
ATOM 1461 C C . HIS A 1 183 ? -45.397 -5.547 110.031 1.00 44.50 183 HIS A C 1
ATOM 1463 O O . HIS A 1 183 ? -46.181 -4.694 110.427 1.00 44.50 183 HIS A O 1
ATOM 1469 N N . HIS A 1 184 ? -45.755 -6.826 109.843 1.00 40.19 184 HIS A N 1
ATOM 1470 C CA . HIS A 1 184 ? -46.547 -7.631 110.795 1.00 40.19 184 HIS A CA 1
ATOM 1471 C C . HIS A 1 184 ? -46.947 -9.026 110.261 1.00 40.19 184 HIS A C 1
ATOM 1473 O O . HIS A 1 184 ? -47.437 -9.170 109.150 1.00 40.19 184 HIS A O 1
ATOM 1479 N N . SER A 1 185 ? -46.820 -10.006 111.171 1.00 39.16 185 SER A N 1
ATOM 1480 C CA . SER A 1 185 ? -47.570 -11.272 111.321 1.00 39.16 185 SER A CA 1
ATOM 1481 C C . SER A 1 185 ? -47.346 -12.452 110.344 1.00 39.16 185 SER A C 1
ATOM 1483 O O . SER A 1 185 ? -47.857 -12.464 109.233 1.00 39.16 185 SER A O 1
ATOM 1485 N N . THR A 1 186 ? -46.647 -13.487 110.856 1.00 39.03 186 THR A N 1
ATOM 1486 C CA . THR A 1 186 ? -47.032 -14.932 110.986 1.00 39.03 186 THR A CA 1
ATOM 1487 C C . THR A 1 186 ? -48.256 -15.431 110.171 1.00 39.03 186 THR A C 1
ATOM 1489 O O . THR A 1 186 ? -49.271 -14.748 110.174 1.00 39.03 186 THR A O 1
ATOM 1492 N N . GLN A 1 187 ? -48.337 -16.627 109.542 1.00 36.00 187 GLN A N 1
ATOM 1493 C CA . GLN A 1 187 ? -47.881 -17.989 109.911 1.00 36.00 187 GLN A CA 1
ATOM 1494 C C . GLN A 1 187 ? -48.161 -19.031 108.769 1.00 36.00 187 GLN A C 1
ATOM 1496 O O . GLN A 1 187 ? -49.171 -18.909 108.088 1.00 36.00 187 GLN A O 1
ATOM 1501 N N . ASN A 1 188 ? -47.296 -20.056 108.621 1.00 38.50 188 ASN A N 1
ATOM 1502 C CA . ASN A 1 188 ? -47.353 -21.376 107.919 1.00 38.50 188 ASN A CA 1
ATOM 1503 C C . ASN A 1 188 ? -48.574 -21.852 107.080 1.00 38.50 188 ASN A C 1
ATOM 1505 O O . ASN A 1 188 ? -49.675 -21.955 107.615 1.00 38.50 188 ASN A O 1
ATOM 1509 N N . LYS A 1 189 ? -48.309 -22.481 105.909 1.00 39.16 189 LYS A N 1
ATOM 1510 C CA . LYS A 1 189 ? -48.263 -23.965 105.749 1.00 39.16 189 LYS A CA 1
ATOM 1511 C C . LYS A 1 189 ? -47.772 -24.460 104.368 1.00 39.16 189 LYS A C 1
ATOM 1513 O O . LYS A 1 189 ? -48.030 -23.845 103.344 1.00 39.16 189 LYS A O 1
ATOM 1518 N N . ASP A 1 190 ? -47.086 -25.600 104.446 1.00 38.31 190 ASP A N 1
ATOM 1519 C CA . ASP A 1 190 ? -46.480 -26.521 103.467 1.00 38.31 190 ASP A CA 1
ATOM 1520 C C . ASP A 1 190 ? -47.050 -26.631 102.040 1.00 38.31 190 ASP A C 1
ATOM 1522 O O . ASP A 1 190 ? -48.256 -26.781 101.863 1.00 38.31 190 ASP A O 1
ATOM 1526 N N . GLN A 1 191 ? -46.148 -26.812 101.058 1.00 38.72 191 GLN A N 1
ATOM 1527 C CA . GLN A 1 191 ? -46.220 -27.945 100.117 1.00 38.72 191 GLN A CA 1
ATOM 1528 C C . GLN A 1 191 ? -44.898 -28.179 99.349 1.00 38.72 191 GLN A C 1
ATOM 1530 O O . GLN A 1 191 ? -44.365 -27.283 98.700 1.00 38.72 191 GLN A O 1
ATOM 1535 N N . SER A 1 192 ? -44.389 -29.413 99.426 1.00 36.62 192 SER A N 1
ATOM 1536 C CA . SER A 1 192 ? -43.259 -29.965 98.662 1.00 36.62 192 SER A CA 1
ATOM 1537 C C . SER A 1 192 ? -43.492 -29.988 97.146 1.00 36.62 192 SER A C 1
ATOM 1539 O O . SER A 1 192 ? -44.570 -30.376 96.704 1.00 36.62 192 SER A O 1
ATOM 1541 N N . SER A 1 193 ? -42.441 -29.767 96.347 1.00 38.00 193 SER A N 1
ATOM 1542 C CA . SER A 1 193 ? -41.908 -30.792 95.421 1.00 38.00 193 SER A CA 1
ATOM 1543 C C . SER A 1 193 ? -40.662 -30.322 94.647 1.00 38.00 193 SER A C 1
ATOM 1545 O O . SER A 1 193 ? -40.643 -29.279 94.009 1.00 38.00 193 SER A O 1
ATOM 1547 N N . ASN A 1 194 ? -39.630 -31.160 94.764 1.00 35.97 194 ASN A N 1
ATOM 1548 C CA . ASN A 1 194 ? -38.562 -31.528 93.832 1.00 35.97 194 ASN A CA 1
ATOM 1549 C C . ASN A 1 194 ? -37.768 -30.464 93.056 1.00 35.97 194 ASN A C 1
ATOM 1551 O O . ASN A 1 194 ? -38.125 -30.008 91.976 1.00 35.97 194 ASN A O 1
ATOM 1555 N N . ASN A 1 195 ? -36.566 -30.262 93.595 1.00 40.31 195 ASN A N 1
ATOM 1556 C CA . ASN A 1 195 ? -35.323 -29.951 92.903 1.00 40.31 195 ASN A CA 1
ATOM 1557 C C . ASN A 1 195 ? -34.965 -31.074 91.905 1.00 40.31 195 ASN A C 1
ATOM 1559 O O . ASN A 1 195 ? -34.773 -32.212 92.331 1.00 40.31 195 ASN A O 1
ATOM 1563 N N . GLU A 1 196 ? -34.754 -30.742 90.632 1.00 40.00 196 GLU A N 1
ATOM 1564 C CA . GLU A 1 196 ? -33.757 -31.427 89.807 1.00 40.00 196 GLU A CA 1
ATOM 1565 C C . GLU A 1 196 ? -32.787 -30.391 89.246 1.00 40.00 196 GLU A C 1
ATOM 1567 O O . GLU A 1 196 ? -33.145 -29.385 88.637 1.00 40.00 196 GLU A O 1
ATOM 1572 N N . ASN A 1 197 ? -31.533 -30.654 89.575 1.00 40.16 197 ASN A N 1
ATOM 1573 C CA . ASN A 1 197 ? -30.344 -29.890 89.302 1.00 40.16 197 ASN A CA 1
ATOM 1574 C C . ASN A 1 197 ? -29.573 -30.672 88.244 1.00 40.16 197 ASN A C 1
ATOM 1576 O O . ASN A 1 197 ? -29.166 -31.792 88.534 1.00 40.16 197 ASN A O 1
ATOM 1580 N N . THR A 1 198 ? -29.312 -30.078 87.085 1.00 36.19 198 THR A N 1
ATOM 1581 C CA . THR A 1 198 ? -28.164 -30.452 86.249 1.00 36.19 198 THR A CA 1
ATOM 1582 C C . THR A 1 198 ? -27.689 -29.227 85.480 1.00 36.19 198 THR A C 1
ATOM 1584 O O . THR A 1 198 ? -28.200 -28.892 84.414 1.00 36.19 198 THR A O 1
ATOM 1587 N N . ASN A 1 199 ? -26.678 -28.569 86.047 1.00 46.62 199 ASN A N 1
ATOM 1588 C CA . ASN A 1 199 ? -25.546 -28.099 85.258 1.00 46.62 199 ASN A CA 1
ATOM 1589 C C . ASN A 1 199 ? -24.943 -29.304 84.523 1.00 46.62 199 ASN A C 1
ATOM 1591 O O . ASN A 1 199 ? -24.732 -30.331 85.162 1.00 46.62 199 ASN A O 1
ATOM 1595 N N . ASP A 1 200 ? -24.532 -29.138 83.267 1.00 38.62 200 ASP A N 1
ATOM 1596 C CA . ASP A 1 200 ? -23.144 -29.476 82.980 1.00 38.62 200 ASP A CA 1
ATOM 1597 C C . ASP A 1 200 ? -22.545 -28.636 81.855 1.00 38.62 200 ASP A C 1
ATOM 1599 O O . ASP A 1 200 ? -23.205 -28.204 80.911 1.00 38.62 200 ASP A O 1
ATOM 1603 N N . SER A 1 201 ? -21.268 -28.355 82.063 1.00 36.75 201 SER A N 1
ATOM 1604 C CA . SER A 1 201 ? -20.397 -27.526 81.251 1.00 36.75 201 SER A CA 1
ATOM 1605 C C . SER A 1 201 ? -19.619 -28.375 80.241 1.00 36.75 201 SER A C 1
ATOM 1607 O O . SER A 1 201 ? -19.658 -29.601 80.248 1.00 36.75 201 SER A O 1
ATOM 1609 N N . SER A 1 202 ? -18.765 -27.676 79.492 1.00 33.16 202 SER A N 1
ATOM 1610 C CA . SER A 1 202 ? -17.596 -28.182 78.761 1.00 33.16 202 SER A CA 1
ATOM 1611 C C . SER A 1 202 ? -17.880 -28.494 77.282 1.00 33.16 202 SER A C 1
ATOM 1613 O O . SER A 1 202 ? -18.805 -29.208 76.925 1.00 33.16 202 SER A O 1
ATOM 1615 N N . SER A 1 203 ? -17.268 -27.730 76.372 1.00 36.91 203 SER A N 1
ATOM 1616 C CA . SER A 1 203 ? -15.860 -27.835 75.953 1.00 36.91 203 SER A CA 1
ATOM 16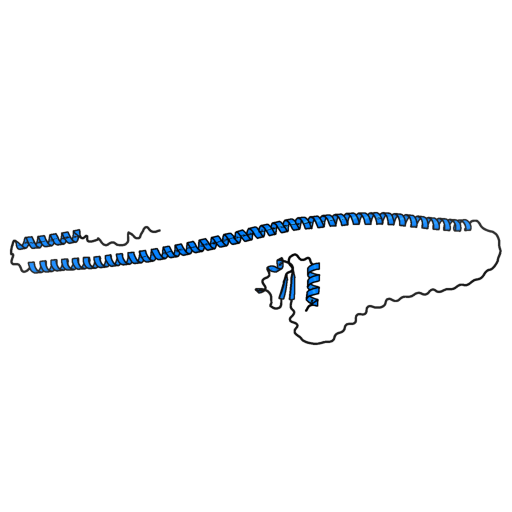17 C C . SER A 1 203 ? -15.688 -28.992 74.978 1.00 36.91 203 SER A C 1
ATOM 1619 O O . SER A 1 203 ? -15.926 -30.139 75.328 1.00 36.91 203 SER A O 1
ATOM 1621 N N . VAL A 1 204 ? -15.248 -28.684 73.761 1.00 38.94 204 VAL A N 1
ATOM 1622 C CA . VAL A 1 204 ? -13.941 -29.103 73.235 1.00 38.94 204 VAL A CA 1
ATOM 1623 C C . VAL A 1 204 ? -13.910 -28.755 71.744 1.00 38.94 204 VAL A C 1
ATOM 1625 O O . VAL A 1 204 ? -14.671 -29.263 70.925 1.00 38.94 204 VAL A O 1
ATOM 1628 N N . VAL A 1 205 ? -12.990 -27.852 71.414 1.00 42.47 205 VAL A N 1
ATOM 1629 C CA . VAL A 1 205 ? -12.418 -27.680 70.080 1.00 42.47 205 VAL A CA 1
ATOM 1630 C C . VAL A 1 205 ? -11.659 -28.957 69.719 1.00 42.47 205 VAL A C 1
ATOM 1632 O O . VAL A 1 205 ? -10.799 -29.401 70.472 1.00 42.47 205 VAL A O 1
ATOM 1635 N N . SER A 1 206 ? -11.940 -29.530 68.556 1.00 32.91 206 SER A N 1
ATOM 1636 C CA . SER A 1 206 ? -11.146 -30.581 67.907 1.00 32.91 206 SER A CA 1
ATOM 1637 C C . SER A 1 206 ? -11.493 -30.536 66.416 1.00 32.91 206 SER A C 1
ATOM 1639 O O . SER A 1 206 ? -12.657 -30.384 66.076 1.00 32.91 206 SER A O 1
ATOM 1641 N N . GLU A 1 207 ? -10.605 -30.634 65.439 1.00 32.69 207 GLU A N 1
ATOM 1642 C CA . GLU A 1 207 ? -9.153 -30.720 65.392 1.00 32.69 207 GLU A CA 1
ATOM 1643 C C . GLU A 1 207 ? -8.811 -30.530 63.903 1.00 32.69 207 GLU A C 1
ATOM 1645 O O . GLU A 1 207 ? -9.476 -31.081 63.023 1.00 32.69 207 GLU A O 1
ATOM 1650 N N . ILE A 1 208 ? -7.809 -29.706 63.599 1.00 39.44 208 ILE A N 1
ATOM 1651 C CA . ILE A 1 208 ? -7.266 -29.574 62.245 1.00 39.44 208 ILE A CA 1
ATOM 1652 C C . ILE A 1 208 ? -6.498 -30.861 61.947 1.00 39.44 208 ILE A C 1
ATOM 1654 O O . ILE A 1 208 ? -5.385 -31.040 62.436 1.00 39.44 208 ILE A O 1
ATOM 1658 N N . GLN A 1 209 ? -7.040 -31.729 61.095 1.00 31.86 209 GLN A N 1
ATOM 1659 C CA . GLN A 1 209 ? -6.240 -32.778 60.469 1.00 31.86 209 GLN A CA 1
ATOM 1660 C C . GLN A 1 209 ? -5.587 -32.246 59.192 1.00 31.86 209 GLN A C 1
ATOM 1662 O O . GLN A 1 209 ? -6.171 -32.219 58.111 1.00 31.86 209 GLN A O 1
ATOM 1667 N N . LYS A 1 210 ? -4.316 -31.860 59.325 1.00 41.09 210 LYS A N 1
ATOM 1668 C CA . LYS A 1 210 ? -3.328 -32.093 58.272 1.00 41.09 210 LYS A CA 1
ATOM 1669 C C . LYS A 1 210 ? -2.787 -33.503 58.471 1.00 41.09 210 LYS A C 1
ATOM 1671 O O . LYS A 1 210 ? -2.181 -33.763 59.505 1.00 41.09 210 LYS A O 1
ATOM 1676 N N . THR A 1 211 ? -2.869 -34.351 57.453 1.00 39.28 211 THR A N 1
ATOM 1677 C CA . THR A 1 211 ? -1.797 -35.320 57.213 1.00 39.28 211 THR A CA 1
ATOM 1678 C C . THR A 1 211 ? -1.357 -35.297 55.748 1.00 39.28 211 THR A C 1
ATOM 1680 O O . THR A 1 211 ? -2.188 -35.202 54.844 1.00 39.28 211 THR A O 1
ATOM 1683 N N . PRO A 1 212 ? -0.034 -35.315 55.511 1.00 40.72 212 PRO A N 1
ATOM 1684 C CA . PRO A 1 212 ? 0.575 -35.391 54.196 1.00 40.72 212 PRO A CA 1
ATOM 1685 C C . PRO A 1 212 ? 0.749 -36.861 53.804 1.00 40.72 212 PRO A C 1
ATOM 1687 O O . PRO A 1 212 ? 1.257 -37.642 54.601 1.00 40.72 212 PRO A O 1
ATOM 1690 N N . ASN A 1 213 ? 0.432 -37.223 52.563 1.00 33.25 213 ASN A N 1
ATOM 1691 C CA . ASN A 1 213 ? 0.952 -38.459 51.985 1.00 33.25 213 ASN A CA 1
ATOM 1692 C C . ASN A 1 213 ? 1.984 -38.124 50.910 1.00 33.25 213 ASN A C 1
ATOM 1694 O O . ASN A 1 213 ? 1.672 -37.596 49.843 1.00 33.25 213 ASN A O 1
ATOM 1698 N N . LYS A 1 214 ? 3.240 -38.412 51.256 1.00 46.56 214 LYS A N 1
ATOM 1699 C CA . LYS A 1 214 ? 4.331 -38.665 50.322 1.00 46.56 214 LYS A CA 1
ATOM 1700 C C . LYS A 1 214 ? 4.327 -40.162 50.029 1.00 46.56 214 LYS A C 1
ATOM 1702 O O . LYS A 1 214 ? 4.475 -40.926 50.966 1.00 46.56 214 LYS A O 1
ATOM 1707 N N . ASP A 1 215 ? 4.250 -40.512 48.753 1.00 33.59 215 ASP A N 1
ATOM 1708 C CA . ASP A 1 215 ? 5.001 -41.602 48.115 1.00 33.59 215 ASP A CA 1
ATOM 1709 C C . ASP A 1 215 ? 5.048 -41.262 46.617 1.00 33.59 215 ASP A C 1
ATOM 1711 O O . ASP A 1 215 ? 4.026 -41.082 45.966 1.00 33.59 215 ASP A O 1
ATOM 1715 N N . GLN A 1 216 ? 6.153 -40.686 46.146 1.00 33.81 216 GLN A N 1
ATOM 1716 C CA . GLN A 1 216 ? 7.315 -41.344 45.536 1.00 33.81 216 GLN A CA 1
ATOM 1717 C C . GLN A 1 216 ? 7.040 -42.114 44.229 1.00 33.81 216 GLN A C 1
ATOM 1719 O O . GLN A 1 216 ? 6.615 -43.258 44.217 1.00 33.81 216 GLN A O 1
ATOM 1724 N N . ARG A 1 217 ? 7.533 -41.475 43.155 1.00 38.53 217 ARG A N 1
ATOM 1725 C CA . ARG A 1 217 ? 8.184 -42.037 41.958 1.00 38.53 217 ARG A CA 1
ATOM 1726 C C . ARG A 1 217 ? 7.312 -42.747 40.914 1.00 38.53 217 ARG A C 1
ATOM 1728 O O . ARG A 1 217 ? 7.202 -43.962 40.885 1.00 38.53 217 ARG A O 1
ATOM 1735 N N . SER A 1 218 ? 7.063 -42.000 39.841 1.00 36.62 218 SER A N 1
ATOM 1736 C CA . SER A 1 218 ? 7.588 -42.392 38.529 1.00 36.62 218 SER A CA 1
ATOM 1737 C C . SER A 1 218 ? 8.138 -41.160 37.814 1.00 36.62 218 SER A C 1
ATOM 1739 O O . SER A 1 218 ? 7.417 -40.211 37.519 1.00 36.62 218 SER A O 1
ATOM 1741 N N . SER A 1 219 ? 9.448 -41.166 37.582 1.00 42.66 219 SER A N 1
ATOM 1742 C CA . SER A 1 219 ? 10.168 -40.215 36.739 1.00 42.66 219 SER A CA 1
ATOM 1743 C C . SER A 1 219 ? 9.737 -40.416 35.282 1.00 42.66 219 SER A C 1
ATOM 1745 O O . SER A 1 219 ? 10.414 -41.091 34.512 1.00 42.66 219 SER A O 1
ATOM 1747 N N . GLN A 1 220 ? 8.601 -39.841 34.903 1.00 36.34 220 GLN A N 1
ATOM 1748 C CA . GLN A 1 220 ? 8.406 -39.375 33.540 1.00 36.34 220 GLN A CA 1
ATOM 1749 C C . GLN A 1 220 ? 8.759 -37.897 33.559 1.00 36.34 220 GLN A C 1
ATOM 1751 O O . GLN A 1 220 ? 8.208 -37.125 34.344 1.00 36.34 220 GLN A O 1
ATOM 1756 N N . THR A 1 221 ? 9.723 -37.500 32.739 1.00 38.94 221 THR A N 1
ATOM 1757 C CA . THR A 1 221 ? 9.931 -36.104 32.373 1.00 38.94 221 THR A CA 1
ATOM 1758 C C . THR A 1 221 ? 8.642 -35.615 31.717 1.00 38.94 221 THR A C 1
ATOM 1760 O O . THR A 1 221 ? 8.470 -35.721 30.509 1.00 38.94 221 THR A O 1
ATOM 1763 N N . VAL A 1 222 ? 7.701 -35.127 32.529 1.00 47.41 222 VAL A N 1
ATOM 1764 C CA . VAL A 1 222 ? 6.564 -34.347 32.055 1.00 47.41 222 VAL A CA 1
ATOM 1765 C C . VAL A 1 222 ? 7.184 -33.077 31.503 1.00 47.41 222 VAL A C 1
ATOM 1767 O O . VAL A 1 222 ? 7.608 -32.200 32.259 1.00 47.41 222 VAL A O 1
ATOM 1770 N N . THR A 1 223 ? 7.331 -33.016 30.185 1.00 51.66 223 THR A N 1
ATOM 1771 C CA . THR A 1 223 ? 7.608 -31.778 29.467 1.00 51.66 223 THR A CA 1
ATOM 1772 C C . THR A 1 223 ? 6.563 -30.774 29.941 1.00 51.66 223 THR A C 1
ATOM 1774 O O . THR A 1 223 ? 5.375 -30.932 29.666 1.00 51.66 223 THR A O 1
ATOM 1777 N N . ARG A 1 224 ? 6.977 -29.804 30.767 1.00 56.84 224 ARG A N 1
ATOM 1778 C CA . ARG A 1 224 ? 6.082 -28.780 31.312 1.00 56.84 224 ARG A CA 1
ATOM 1779 C C . ARG A 1 224 ? 5.633 -27.893 30.162 1.00 56.84 224 ARG A C 1
ATOM 1781 O O . ARG A 1 224 ? 6.312 -26.933 29.823 1.00 56.84 224 ARG A O 1
ATOM 1788 N N . GLN A 1 225 ? 4.498 -28.233 29.573 1.00 67.12 225 GLN A N 1
ATOM 1789 C CA . GLN A 1 225 ? 3.875 -27.424 28.543 1.00 67.12 225 GLN A CA 1
ATOM 1790 C C . GLN A 1 225 ? 3.235 -26.205 29.214 1.00 67.12 225 GLN A C 1
ATOM 1792 O O . GLN A 1 225 ? 2.375 -26.338 30.086 1.00 67.12 225 GLN A O 1
ATOM 1797 N N . THR A 1 226 ? 3.707 -25.012 28.869 1.00 71.25 226 THR A N 1
ATOM 1798 C CA . THR A 1 226 ? 3.170 -23.750 29.380 1.00 71.25 226 THR A CA 1
ATOM 1799 C C . THR A 1 226 ? 2.044 -23.303 28.461 1.00 71.25 226 THR A C 1
ATOM 1801 O O . THR A 1 226 ? 2.279 -23.008 27.295 1.00 71.25 226 THR A O 1
ATOM 1804 N N . LEU A 1 227 ? 0.818 -23.242 28.979 1.00 74.25 227 LEU A N 1
ATOM 1805 C CA . LEU A 1 227 ? -0.334 -22.747 28.231 1.00 74.25 227 LEU A CA 1
ATOM 1806 C C . LEU A 1 227 ? -0.576 -21.270 28.561 1.00 74.25 227 LEU A C 1
ATOM 1808 O O . LEU A 1 227 ? -0.865 -20.923 29.705 1.00 74.25 227 LEU A O 1
ATOM 1812 N N . ILE A 1 228 ? -0.481 -20.405 27.555 1.00 73.56 228 ILE A N 1
ATOM 1813 C CA . ILE A 1 228 ? -0.820 -18.984 27.651 1.00 73.56 228 ILE A CA 1
ATOM 1814 C C . ILE A 1 228 ? -2.238 -18.795 27.115 1.00 73.56 228 ILE A C 1
ATOM 1816 O O . ILE A 1 228 ? -2.521 -19.135 25.967 1.00 73.56 228 ILE A O 1
ATOM 1820 N N . ILE A 1 229 ? -3.121 -18.227 27.935 1.00 76.31 229 ILE A N 1
ATOM 1821 C CA . ILE A 1 229 ? -4.516 -17.960 27.575 1.00 76.31 229 ILE A CA 1
ATOM 1822 C C . ILE A 1 229 ? -4.745 -16.453 27.590 1.00 76.31 229 ILE A C 1
ATOM 1824 O O . ILE A 1 229 ? -4.462 -15.794 28.589 1.00 76.31 229 ILE A O 1
ATOM 1828 N N . GLY A 1 230 ? -5.295 -15.907 26.511 1.00 71.19 230 GLY A N 1
ATOM 1829 C CA . GLY A 1 230 ? -5.685 -14.500 26.481 1.00 71.19 230 GLY A CA 1
ATOM 1830 C C . GLY A 1 230 ? -6.573 -14.144 25.302 1.00 71.19 230 GLY A C 1
ATOM 1831 O O . GLY A 1 230 ? -7.044 -15.011 24.566 1.00 71.19 230 GLY A O 1
ATOM 1832 N N . ASP A 1 231 ? -6.856 -12.857 25.166 1.00 71.06 231 ASP A N 1
ATOM 1833 C CA . ASP A 1 231 ? -7.796 -12.327 24.186 1.00 71.06 231 ASP A CA 1
ATOM 1834 C C . ASP A 1 231 ? -7.134 -12.085 22.812 1.00 71.06 231 ASP A C 1
ATOM 1836 O O . ASP A 1 231 ? -6.061 -12.605 22.491 1.00 71.06 231 ASP A O 1
ATOM 1840 N N . SER A 1 232 ? -7.795 -11.298 21.961 1.00 69.19 232 SER A N 1
ATOM 1841 C CA . SER A 1 232 ? -7.308 -10.943 20.625 1.00 69.19 232 SER A CA 1
ATOM 1842 C C . SER A 1 232 ? -5.954 -10.225 20.615 1.00 69.19 232 SER A C 1
ATOM 1844 O O . SER A 1 232 ? -5.323 -10.198 19.560 1.00 69.19 232 SER A O 1
ATOM 1846 N N . ILE A 1 233 ? -5.482 -9.678 21.742 1.00 68.31 233 ILE A N 1
ATOM 1847 C CA . ILE A 1 233 ? -4.174 -9.014 21.842 1.00 68.31 233 ILE A CA 1
ATOM 1848 C C . ILE A 1 233 ? -3.045 -10.038 21.658 1.00 68.31 233 ILE A C 1
ATOM 1850 O O . ILE A 1 233 ? -2.053 -9.761 20.984 1.00 68.31 233 ILE A O 1
ATOM 1854 N N . LEU A 1 234 ? -3.221 -11.264 22.165 1.00 67.88 234 LEU A N 1
ATOM 1855 C CA . LEU A 1 234 ? -2.218 -12.329 22.041 1.00 67.88 234 LEU A CA 1
ATOM 1856 C C . LEU A 1 234 ? -2.178 -12.974 20.647 1.00 67.88 234 LEU A C 1
ATOM 1858 O O . LEU A 1 234 ? -1.246 -13.719 20.349 1.00 67.88 234 LEU A O 1
ATOM 1862 N N . LYS A 1 235 ? -3.132 -12.654 19.759 1.00 64.06 235 LYS A N 1
ATOM 1863 C CA .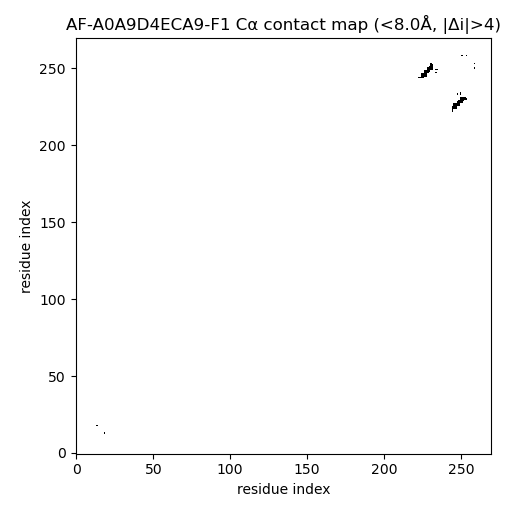 LYS A 1 235 ? -3.165 -13.145 18.368 1.00 64.06 235 LYS A CA 1
ATOM 1864 C C . LYS A 1 235 ? -1.936 -12.702 17.557 1.00 64.06 235 LYS A C 1
ATOM 1866 O O . LYS A 1 235 ? -1.597 -13.350 16.572 1.00 64.06 235 LYS A O 1
ATOM 1871 N N . GLY A 1 236 ? -1.272 -11.618 17.974 1.00 61.44 236 GLY A N 1
ATOM 1872 C CA . GLY A 1 236 ? -0.043 -11.108 17.358 1.00 61.44 236 GLY A CA 1
ATOM 1873 C C . GLY A 1 236 ? 1.252 -11.775 17.837 1.00 61.44 236 GLY A C 1
ATOM 1874 O O . GLY A 1 236 ? 2.306 -11.513 17.260 1.00 61.44 236 GLY A O 1
ATOM 1875 N N . ILE A 1 237 ? 1.208 -12.631 18.867 1.00 66.94 237 ILE A N 1
ATOM 1876 C CA . ILE A 1 237 ? 2.399 -13.349 19.334 1.00 66.94 237 ILE A CA 1
ATOM 1877 C C . ILE A 1 237 ? 2.680 -14.494 18.362 1.00 66.94 237 ILE A C 1
ATOM 1879 O O . ILE A 1 237 ? 2.019 -15.532 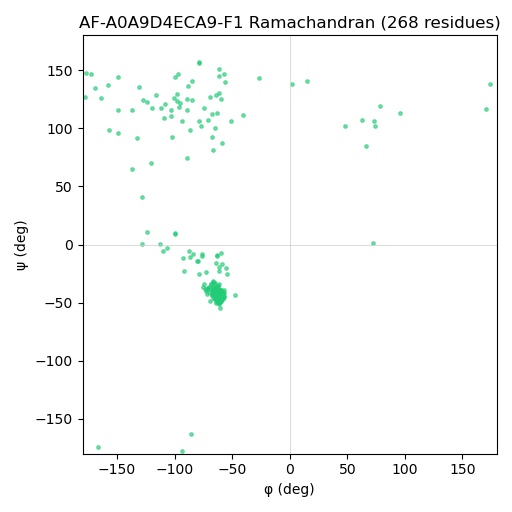18.367 1.00 66.94 237 ILE A O 1
ATOM 1883 N N . ASN A 1 238 ? 3.663 -14.281 17.492 1.00 57.06 238 ASN A N 1
ATOM 1884 C CA . ASN A 1 238 ? 4.067 -15.266 16.504 1.00 57.06 238 ASN A CA 1
ATOM 1885 C C . ASN A 1 238 ? 4.749 -16.455 17.207 1.00 57.06 238 ASN A C 1
ATOM 1887 O O . ASN A 1 238 ? 5.709 -16.266 17.960 1.00 57.06 238 ASN A O 1
ATOM 1891 N N . LYS A 1 239 ? 4.283 -17.688 16.946 1.00 59.69 239 LYS A N 1
ATOM 1892 C CA . LYS A 1 239 ? 4.831 -18.924 17.549 1.00 59.69 239 LYS A CA 1
ATOM 1893 C C . LYS A 1 239 ? 6.339 -1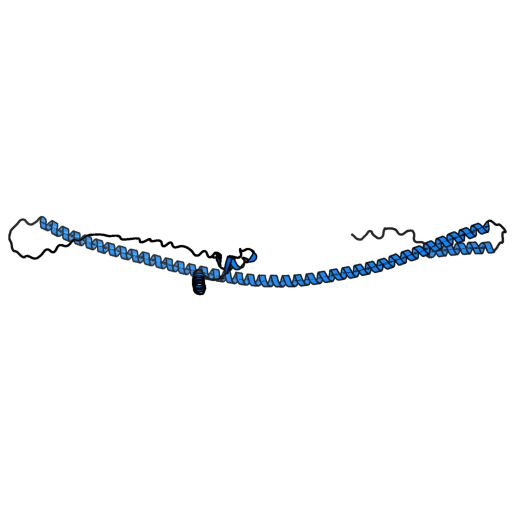9.093 17.312 1.00 59.69 239 LYS A C 1
ATOM 1895 O O . LYS A 1 239 ? 6.995 -19.804 18.059 1.00 59.69 239 LYS A O 1
ATOM 1900 N N . SER A 1 240 ? 6.895 -18.408 16.312 1.00 55.75 240 SER A N 1
ATOM 1901 C CA . SER A 1 240 ? 8.317 -18.429 15.957 1.00 55.75 240 SER A CA 1
ATOM 1902 C C . SER A 1 240 ? 9.262 -17.860 17.025 1.00 55.75 240 SER A C 1
ATOM 1904 O O . SER A 1 240 ? 10.463 -18.083 16.925 1.00 55.75 240 SER A O 1
ATOM 1906 N N . GLY A 1 241 ? 8.754 -17.108 18.012 1.00 58.66 241 GLY A N 1
ATOM 1907 C CA . GLY A 1 241 ? 9.549 -16.555 19.121 1.00 58.66 241 GLY A CA 1
ATOM 1908 C C . GLY A 1 241 ? 9.341 -17.251 20.470 1.00 58.66 241 GLY A C 1
ATOM 1909 O O . GLY A 1 241 ? 9.987 -16.884 21.451 1.00 58.66 241 GLY A O 1
ATOM 1910 N N . LEU A 1 242 ? 8.432 -18.225 20.541 1.00 65.25 242 LEU A N 1
ATOM 1911 C CA . LEU A 1 242 ? 8.125 -18.959 21.763 1.00 65.25 242 LEU A CA 1
ATOM 1912 C C . LEU A 1 242 ? 8.899 -20.278 21.790 1.00 65.25 242 LEU A C 1
ATOM 1914 O O . LEU A 1 242 ? 9.156 -20.889 20.753 1.00 65.25 242 LEU A O 1
ATOM 1918 N N . LYS A 1 243 ? 9.292 -20.714 22.990 1.00 66.25 243 LYS A N 1
ATOM 1919 C CA . LYS A 1 243 ? 9.905 -22.033 23.168 1.00 66.25 243 LYS A CA 1
ATOM 1920 C C . LYS A 1 243 ? 8.907 -23.123 22.747 1.00 66.25 243 LYS A C 1
ATOM 1922 O O . LYS A 1 243 ? 7.697 -22.932 22.837 1.00 66.25 243 LYS A O 1
ATOM 1927 N N . THR A 1 244 ? 9.417 -24.261 22.279 1.00 64.19 244 THR A N 1
ATOM 1928 C CA . THR A 1 244 ? 8.627 -25.381 21.727 1.00 64.19 244 THR A CA 1
ATOM 1929 C C . THR A 1 244 ? 7.672 -26.040 22.727 1.00 64.19 244 THR A C 1
ATOM 1931 O O . THR A 1 244 ? 6.843 -26.852 22.331 1.00 64.19 244 THR A O 1
ATOM 1934 N N . ASP A 1 245 ? 7.771 -25.691 24.007 1.00 72.62 245 ASP A N 1
ATOM 1935 C CA . ASP A 1 245 ? 6.923 -26.127 25.112 1.00 72.62 245 ASP A CA 1
ATOM 1936 C C . ASP A 1 245 ? 5.842 -25.098 25.494 1.00 72.62 245 ASP A C 1
ATOM 1938 O O . ASP A 1 245 ? 5.187 -25.262 26.521 1.00 72.62 245 ASP A O 1
ATOM 1942 N N . VAL A 1 246 ? 5.626 -24.043 24.699 1.00 70.94 246 VAL A N 1
ATOM 1943 C CA . VAL A 1 246 ? 4.605 -23.019 24.967 1.00 70.94 246 VAL A CA 1
ATOM 1944 C C . VAL A 1 246 ? 3.475 -23.086 23.942 1.00 70.94 246 VAL A C 1
ATOM 1946 O O . VAL A 1 246 ? 3.676 -22.805 22.760 1.00 70.94 246 VAL A O 1
ATOM 1949 N N . ASP A 1 247 ? 2.264 -23.372 24.415 1.00 69.94 247 ASP A N 1
ATOM 1950 C CA . ASP A 1 247 ? 1.044 -23.254 23.621 1.00 69.94 247 ASP A CA 1
ATOM 1951 C C . ASP A 1 247 ? 0.306 -21.958 23.933 1.00 69.94 247 ASP A C 1
ATOM 1953 O O . ASP A 1 247 ? 0.256 -21.499 25.073 1.00 69.94 247 ASP A O 1
ATOM 1957 N N . VAL A 1 248 ? -0.302 -21.372 22.904 1.00 72.56 248 VAL A N 1
ATOM 1958 C CA . VAL A 1 248 ? -1.086 -20.141 23.024 1.00 72.56 248 VAL A CA 1
ATOM 1959 C C . VAL A 1 248 ? -2.516 -20.427 22.592 1.00 72.56 248 VAL A C 1
ATOM 1961 O O . VAL A 1 248 ? -2.762 -20.756 21.429 1.00 72.56 248 VAL A O 1
ATOM 1964 N N . LEU A 1 249 ? -3.454 -20.270 23.523 1.00 73.75 249 LEU A N 1
ATOM 1965 C CA . LEU A 1 249 ? -4.888 -20.334 23.274 1.00 73.75 249 LEU A CA 1
ATOM 1966 C C . LEU A 1 249 ? -5.451 -18.910 23.256 1.00 73.75 249 LEU A C 1
ATOM 1968 O O . LEU A 1 249 ? -5.437 -18.204 24.265 1.00 73.75 249 LEU A O 1
ATOM 1972 N N . THR A 1 250 ? -5.954 -18.487 22.097 1.00 72.69 250 THR A N 1
ATOM 1973 C CA . THR A 1 250 ? -6.578 -17.167 21.939 1.00 72.69 250 THR A CA 1
ATOM 1974 C C . THR A 1 250 ? -8.098 -17.288 21.968 1.00 72.69 250 THR A C 1
ATOM 1976 O O . THR A 1 250 ? -8.694 -18.042 21.202 1.00 72.69 250 THR A O 1
ATOM 1979 N N . CYS A 1 251 ? -8.732 -16.517 22.850 1.00 75.25 251 CYS A N 1
ATOM 1980 C CA . CYS A 1 251 ? -10.179 -16.478 23.058 1.00 75.25 251 CYS A CA 1
ATOM 1981 C C . CYS A 1 251 ? -10.707 -15.055 22.787 1.00 75.25 251 CYS A C 1
ATOM 1983 O O . CYS A 1 251 ? -11.062 -14.339 23.726 1.00 75.25 251 CYS A O 1
ATOM 1985 N N . PRO A 1 252 ? -10.727 -14.597 21.520 1.00 72.81 252 PRO A N 1
ATOM 1986 C CA . PRO A 1 252 ? -11.082 -13.222 21.180 1.00 72.81 252 PRO A CA 1
ATOM 1987 C C . PRO A 1 252 ? -12.519 -12.889 21.603 1.00 72.81 252 PRO A C 1
ATOM 1989 O O . PRO A 1 252 ? -13.449 -13.636 21.309 1.00 72.81 252 PRO A O 1
ATOM 1992 N N . GLY A 1 253 ? -12.689 -11.759 22.296 1.00 71.31 253 GLY A N 1
ATOM 1993 C CA . GLY A 1 253 ? -13.996 -11.249 22.725 1.00 71.31 253 GLY A CA 1
ATOM 1994 C C . GLY A 1 253 ? -14.668 -12.017 23.869 1.00 71.31 253 GLY A C 1
ATOM 1995 O O . GLY A 1 253 ? -15.768 -11.638 24.265 1.00 71.31 253 GLY A O 1
ATOM 1996 N N . LYS A 1 254 ? -14.034 -13.064 24.417 1.00 77.00 254 LYS A N 1
ATOM 1997 C CA . LYS A 1 254 ? -14.608 -13.851 25.516 1.00 77.00 254 LYS A CA 1
ATOM 1998 C C . LYS A 1 254 ? -14.323 -13.226 26.876 1.00 77.00 254 LYS A C 1
ATOM 2000 O O . LYS A 1 254 ? -13.217 -12.758 27.141 1.00 77.00 254 LYS A O 1
ATOM 2005 N N . LYS A 1 255 ? -15.312 -13.274 27.770 1.00 78.94 255 LYS A N 1
ATOM 2006 C CA . LYS A 1 255 ? -15.142 -12.869 29.177 1.00 78.94 255 LYS A CA 1
ATOM 2007 C C . LYS A 1 255 ? -14.440 -13.975 29.976 1.00 78.94 255 LYS A C 1
ATOM 2009 O O . LYS A 1 255 ? -14.525 -15.149 29.623 1.00 78.94 255 LYS A O 1
ATOM 2014 N N . LEU A 1 256 ? -13.802 -13.617 31.095 1.00 75.50 256 LEU A N 1
ATOM 2015 C CA . LEU A 1 256 ? -13.080 -14.548 31.986 1.00 75.50 256 LEU A CA 1
ATOM 2016 C C . LEU A 1 256 ? -13.880 -15.820 32.329 1.00 75.50 256 LEU A C 1
ATOM 2018 O O . LEU A 1 256 ? -13.349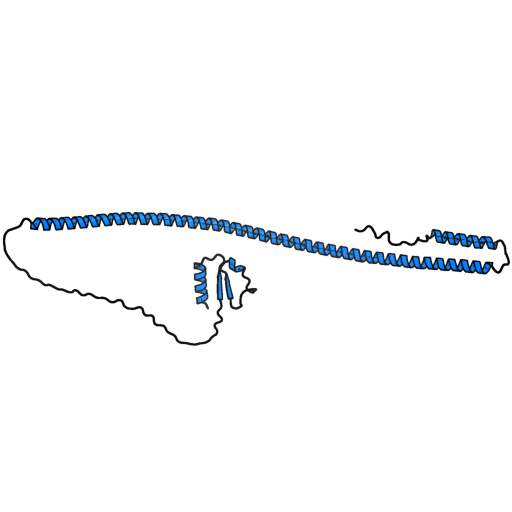 -16.923 32.234 1.00 75.50 256 LEU A O 1
ATOM 2022 N N . ASN A 1 257 ? -15.172 -15.680 32.628 1.00 78.25 257 ASN A N 1
ATOM 2023 C CA . ASN A 1 257 ? -16.042 -16.809 32.984 1.00 78.25 257 ASN A CA 1
ATOM 2024 C C . ASN A 1 257 ? -16.250 -17.792 31.815 1.00 78.25 257 ASN A C 1
ATOM 2026 O O . ASN A 1 257 ? -16.359 -19.001 32.011 1.00 78.25 257 ASN A O 1
ATOM 2030 N N . GLU A 1 258 ? -16.277 -17.287 30.582 1.00 76.19 258 GLU A N 1
ATOM 2031 C CA . GLU A 1 258 ? -16.414 -18.111 29.379 1.00 76.19 258 GLU A CA 1
ATOM 2032 C C . GLU A 1 258 ? -15.106 -18.834 29.056 1.00 76.19 258 GLU A C 1
ATOM 2034 O O . GLU A 1 258 ? -15.125 -19.982 28.613 1.00 76.19 258 GLU A O 1
ATOM 2039 N N . ILE A 1 259 ? -13.968 -18.178 29.297 1.00 77.69 259 ILE A N 1
ATOM 2040 C CA . ILE A 1 259 ? -12.641 -18.788 29.186 1.00 77.69 259 ILE A CA 1
ATOM 2041 C C . ILE A 1 259 ? -12.520 -19.936 30.193 1.00 77.69 259 ILE A C 1
ATOM 2043 O O . ILE A 1 259 ? -12.139 -21.039 29.807 1.00 77.69 259 ILE A O 1
ATOM 2047 N N . GLN A 1 260 ? -12.925 -19.712 31.445 1.00 78.00 260 GLN A N 1
ATOM 2048 C CA . GLN A 1 260 ? -12.917 -20.730 32.493 1.00 78.00 260 GLN A CA 1
ATOM 2049 C C . GLN A 1 260 ? -13.789 -21.939 32.126 1.00 78.00 260 GLN A C 1
ATOM 2051 O O . GLN A 1 260 ? -13.332 -23.073 32.230 1.00 78.00 260 GLN A O 1
ATOM 2056 N N . SER A 1 261 ? -15.009 -21.713 31.626 1.00 74.56 261 SER A N 1
ATOM 2057 C CA . SER A 1 261 ? -15.911 -22.799 31.218 1.00 74.56 261 SER A CA 1
ATOM 2058 C C . SER A 1 261 ? -15.348 -23.641 30.062 1.00 74.56 261 SER A C 1
ATOM 2060 O O . SER A 1 261 ? -15.465 -24.868 30.080 1.00 74.56 261 SER A O 1
ATOM 2062 N N . ASN A 1 262 ? -14.691 -23.008 29.081 1.00 67.31 262 ASN A N 1
ATOM 2063 C CA . ASN A 1 262 ? -14.055 -23.733 27.975 1.00 67.31 262 ASN A CA 1
ATOM 2064 C C . ASN A 1 262 ? -12.819 -24.505 28.445 1.00 67.31 262 ASN A C 1
ATOM 2066 O O . ASN A 1 262 ? -12.649 -25.655 28.054 1.00 67.31 262 ASN A O 1
ATOM 2070 N N . LEU A 1 263 ? -12.004 -23.913 29.324 1.00 72.44 263 LEU A N 1
ATOM 2071 C CA . LEU A 1 263 ? -10.809 -24.560 29.861 1.00 72.44 263 LEU A CA 1
ATOM 2072 C C . LEU A 1 263 ? -11.169 -25.794 30.698 1.00 72.44 263 LEU A C 1
ATOM 2074 O O . LEU A 1 263 ? -10.569 -26.850 30.529 1.00 72.44 263 LEU A O 1
ATOM 2078 N N . SER A 1 264 ? -12.203 -25.701 31.541 1.00 73.25 264 SER A N 1
ATOM 2079 C CA . SER A 1 264 ? -12.712 -26.851 32.297 1.00 73.25 264 SER A CA 1
ATOM 2080 C C . SER A 1 264 ? -13.227 -27.970 31.386 1.00 73.25 264 SER A C 1
ATOM 2082 O O . SER A 1 264 ? -13.062 -29.142 31.711 1.00 73.25 264 SER A O 1
ATOM 2084 N N . ARG A 1 265 ? -13.817 -27.631 30.232 1.00 65.56 265 ARG A N 1
ATOM 2085 C CA . ARG A 1 265 ? -14.298 -28.609 29.244 1.00 65.56 265 ARG A CA 1
ATOM 2086 C C . ARG A 1 265 ? -13.155 -29.272 28.468 1.00 65.56 265 ARG A C 1
ATOM 2088 O O . ARG A 1 265 ? -13.215 -30.467 28.197 1.00 65.56 265 ARG A O 1
ATOM 2095 N N . GLU A 1 266 ? -12.121 -28.514 28.122 1.00 61.47 266 GLU A N 1
ATOM 2096 C CA . GLU A 1 266 ? -10.964 -29.006 27.366 1.00 61.47 266 GLU A CA 1
ATOM 2097 C C . GLU A 1 266 ? -10.027 -29.863 28.231 1.00 61.47 266 GLU A C 1
ATOM 2099 O O . GLU A 1 266 ? -9.494 -30.862 27.759 1.00 61.47 266 GLU A O 1
ATOM 2104 N N . ILE A 1 267 ? -9.900 -29.542 29.524 1.00 65.62 267 ILE A N 1
ATOM 2105 C CA . ILE A 1 267 ? -9.194 -30.387 30.501 1.00 65.62 267 ILE A CA 1
ATOM 2106 C C . ILE A 1 267 ? -9.954 -31.698 30.753 1.00 65.62 267 ILE A C 1
ATOM 2108 O O . ILE A 1 267 ? -9.329 -32.726 30.954 1.00 65.62 267 ILE A O 1
ATOM 2112 N N . ALA A 1 268 ? -11.291 -31.692 30.719 1.00 57.84 268 ALA A N 1
ATOM 2113 C CA . ALA A 1 268 ? -12.094 -32.902 30.928 1.00 57.84 268 ALA A CA 1
ATOM 2114 C C . ALA A 1 268 ? -12.123 -33.862 29.719 1.00 57.84 268 ALA A C 1
ATOM 2116 O O . ALA A 1 268 ? -12.658 -34.962 29.832 1.00 57.84 268 ALA A O 1
ATOM 2117 N N . THR A 1 269 ? -11.610 -33.442 28.558 1.00 50.25 269 THR A N 1
ATOM 2118 C CA . THR A 1 269 ? -11.646 -34.213 27.299 1.00 50.25 269 THR A CA 1
ATOM 2119 C C . THR A 1 269 ? -10.269 -34.692 26.824 1.00 50.25 269 THR A C 1
ATOM 2121 O O . THR A 1 269 ? -10.192 -35.363 25.795 1.00 50.25 269 THR A O 1
ATOM 2124 N N . LYS A 1 270 ? -9.202 -34.390 27.572 1.00 47.91 270 LYS A N 1
ATOM 2125 C CA . LYS A 1 270 ? -7.837 -34.905 27.386 1.00 47.91 270 LYS A CA 1
ATOM 2126 C C . LYS A 1 270 ? -7.450 -35.785 28.566 1.00 47.91 270 LYS A C 1
ATOM 2128 O O . LYS A 1 270 ? -6.717 -36.765 28.318 1.00 47.91 270 LYS A O 1
#

Mean predicted aligned error: 22.23 Å